Protein AF-A0A8H7KEZ7-F1 (afdb_monomer)

InterPro domains:
  IPR059553 Gramillins biosynthetic cluster protein GRA5 [PF28504] (38-261)

Mean predicted aligned error: 13.38 Å

Sequence (284 aa):
MRLLQLHPQIRAAARWKHSRIRTISTAIHQPDRVPWKALVSNLQYDPQIECKNGRANLKFRFQHDQGESLNYFVDSLISVINEQADELRRTFPNNYEIPSSDDVVIGDEVAMRILPLVHTWRSHCWNGISDKHEMGITNDTVELELCSHEEHDKDCKCSLPLKERKMEAFLRQYEENDCYCFMPVNGEAFFNLEITKTLLIQGEIGTILNIFSHPDVDYSEWWNQAECHCNACEFNIGLDQIYNMALRSYITLNALLHFPSCGTMHYLIQKMPMTTGNLSHTKR

Radius of gyration: 22.3 Å; Cα contacts (8 Å, |Δi|>4): 239; chains: 1; bounding box: 54×56×57 Å

Solvent-accessible surface area (backbone atoms only — not comparable to full-atom values): 17366 Å² total; per-residue (Å²): 142,77,84,79,80,75,55,71,70,58,51,57,64,63,64,67,64,74,68,60,60,61,53,47,60,58,70,68,50,49,76,90,71,32,53,52,65,46,50,44,72,40,45,38,83,41,75,68,41,92,88,58,88,66,48,61,48,79,42,78,66,83,54,97,58,41,67,62,37,44,48,54,29,51,54,35,43,50,51,55,50,51,55,48,50,51,57,56,53,68,78,46,77,95,72,62,76,64,69,53,54,84,37,67,63,50,44,70,71,58,44,64,69,45,42,66,57,46,39,50,51,57,67,57,74,54,70,82,52,95,49,60,74,79,56,55,68,66,95,60,90,69,77,91,64,82,46,80,62,83,65,90,58,88,76,68,59,49,73,65,40,44,68,71,26,18,38,48,37,57,46,48,62,92,65,94,64,57,70,87,36,33,61,85,73,30,39,67,32,49,50,39,48,52,48,53,53,47,35,57,77,73,64,42,53,70,50,49,53,38,58,66,51,28,86,70,45,52,63,75,74,43,29,78,27,44,69,30,85,55,100,83,50,64,71,76,70,19,60,50,53,57,55,54,53,49,50,53,50,51,53,51,56,54,40,58,70,70,50,80,79,60,93,41,66,74,51,50,76,73,59,63,75,76,82,71,84,76,84,76,84,76,88,128

Structure (mmCIF, N/CA/C/O backbone):
data_AF-A0A8H7KEZ7-F1
#
_entry.id   AF-A0A8H7KEZ7-F1
#
loop_
_atom_site.group_PDB
_atom_site.id
_atom_site.type_symbol
_atom_site.label_atom_id
_atom_site.label_alt_id
_atom_site.label_comp_id
_atom_site.label_asym_id
_atom_site.label_entity_id
_atom_site.label_seq_id
_atom_site.pdbx_PDB_ins_code
_atom_site.Cartn_x
_atom_site.Cartn_y
_atom_site.Cartn_z
_atom_site.occupancy
_atom_site.B_iso_or_equiv
_atom_site.auth_seq_id
_atom_site.auth_comp_id
_atom_site.auth_asym_id
_atom_site.auth_atom_id
_atom_site.pdbx_PDB_model_num
ATOM 1 N N . MET A 1 1 ? 7.616 40.971 18.615 1.00 29.44 1 MET A N 1
ATOM 2 C CA . MET A 1 1 ? 7.335 40.784 17.173 1.00 29.44 1 MET A CA 1
ATOM 3 C C . MET A 1 1 ? 8.556 40.210 16.459 1.00 29.44 1 MET A C 1
ATOM 5 O O . MET A 1 1 ? 9.347 40.951 15.894 1.00 29.44 1 MET A O 1
ATOM 9 N N . ARG A 1 2 ? 8.725 38.885 16.485 1.00 22.05 2 ARG A N 1
ATOM 10 C CA . ARG A 1 2 ? 9.574 38.153 15.536 1.00 22.05 2 ARG A CA 1
ATOM 11 C C . ARG A 1 2 ? 8.754 36.961 15.062 1.00 22.05 2 ARG A C 1
ATOM 13 O O . ARG A 1 2 ? 8.396 36.101 15.858 1.00 22.05 2 ARG A O 1
ATOM 20 N N . LEU A 1 3 ? 8.367 37.015 13.792 1.00 23.11 3 LEU A N 1
ATOM 21 C CA . LEU A 1 3 ? 7.662 35.963 13.074 1.00 23.11 3 LEU A CA 1
ATOM 22 C C . LEU A 1 3 ? 8.570 34.730 13.032 1.00 23.11 3 LEU A C 1
ATOM 24 O O . LEU A 1 3 ? 9.610 34.755 12.378 1.00 23.11 3 LEU A O 1
ATOM 28 N N . LEU A 1 4 ? 8.192 33.676 13.757 1.00 26.06 4 LEU A N 1
ATOM 29 C CA . LEU A 1 4 ? 8.810 32.360 13.628 1.00 26.06 4 LEU A CA 1
ATOM 30 C C . LEU A 1 4 ? 8.564 31.868 12.199 1.00 26.06 4 LEU A C 1
ATOM 32 O O . LEU A 1 4 ? 7.428 31.623 11.789 1.00 26.06 4 LEU A O 1
ATOM 36 N N . GLN A 1 5 ? 9.640 31.787 11.421 1.00 28.84 5 GLN A N 1
ATOM 37 C CA . GLN A 1 5 ? 9.637 31.204 10.090 1.00 28.84 5 GLN A CA 1
ATOM 38 C C . GLN A 1 5 ? 9.303 29.712 10.214 1.00 28.84 5 GLN A C 1
ATOM 40 O O . GLN A 1 5 ? 10.104 28.916 10.691 1.00 28.84 5 GLN A O 1
ATOM 45 N N . LEU A 1 6 ? 8.086 29.346 9.810 1.00 28.84 6 LEU A N 1
ATOM 46 C CA . LEU A 1 6 ? 7.635 27.958 9.732 1.00 28.84 6 LEU A CA 1
ATOM 47 C C . LEU A 1 6 ? 8.438 27.179 8.678 1.00 28.84 6 LEU A C 1
ATOM 49 O O . LEU A 1 6 ? 8.619 27.665 7.556 1.00 28.84 6 LEU A O 1
ATOM 53 N N . HIS A 1 7 ? 8.852 25.969 9.066 1.00 28.97 7 HIS A N 1
ATOM 54 C CA . HIS A 1 7 ? 9.595 24.971 8.290 1.00 28.97 7 HIS A CA 1
ATOM 55 C C . HIS A 1 7 ? 8.939 24.687 6.915 1.00 28.97 7 HIS A C 1
ATOM 57 O O . HIS A 1 7 ? 7.705 24.649 6.837 1.00 28.97 7 HIS A O 1
ATOM 63 N N . PRO A 1 8 ? 9.706 24.449 5.831 1.00 31.61 8 PRO A N 1
ATOM 64 C CA . PRO A 1 8 ? 9.170 24.237 4.477 1.00 31.61 8 PRO A CA 1
ATOM 65 C C . PRO A 1 8 ? 8.121 23.117 4.378 1.00 31.61 8 PRO A C 1
ATOM 67 O O . PRO A 1 8 ? 7.115 23.279 3.688 1.00 31.61 8 PRO A O 1
ATOM 70 N N . GLN A 1 9 ? 8.278 22.041 5.155 1.00 31.48 9 GLN A N 1
ATOM 71 C CA . GLN A 1 9 ? 7.309 20.935 5.218 1.00 31.48 9 GLN A CA 1
ATOM 72 C C . GLN A 1 9 ? 5.949 21.361 5.810 1.00 31.48 9 GLN A C 1
ATOM 74 O O . GLN A 1 9 ? 4.899 20.903 5.364 1.00 31.48 9 GLN A O 1
ATOM 79 N N . ILE A 1 10 ? 5.942 22.325 6.741 1.00 31.53 10 ILE A N 1
ATOM 80 C CA . ILE A 1 10 ? 4.710 22.897 7.310 1.00 31.53 10 ILE A CA 1
ATOM 81 C C . ILE A 1 10 ? 4.025 23.808 6.286 1.00 31.53 10 ILE A C 1
ATOM 83 O O . ILE A 1 10 ? 2.800 23.872 6.238 1.00 31.53 10 ILE A O 1
ATOM 87 N N . ARG A 1 11 ? 4.785 24.481 5.410 1.00 28.56 11 ARG A N 1
ATOM 88 C CA . ARG A 1 11 ? 4.208 25.255 4.298 1.00 28.56 11 ARG A CA 1
ATOM 89 C C . ARG A 1 11 ? 3.625 24.359 3.209 1.00 28.56 11 ARG A C 1
ATOM 91 O O . ARG A 1 11 ? 2.623 24.756 2.629 1.00 28.56 11 ARG A O 1
ATOM 98 N N . ALA A 1 12 ? 4.193 23.181 2.954 1.00 32.59 12 ALA A N 1
ATOM 99 C CA . ALA A 1 12 ? 3.635 22.214 2.006 1.00 32.59 12 ALA A CA 1
ATOM 100 C C . ALA A 1 12 ? 2.305 21.627 2.519 1.00 32.59 12 ALA A C 1
ATOM 102 O O . ALA A 1 12 ? 1.302 21.672 1.806 1.00 32.59 12 ALA A O 1
ATOM 103 N N . ALA A 1 13 ? 2.250 21.228 3.795 1.00 29.97 13 ALA A N 1
ATOM 104 C CA . ALA A 1 13 ? 1.022 20.760 4.446 1.00 29.97 13 ALA A CA 1
ATOM 105 C C . ALA A 1 13 ? -0.033 21.875 4.626 1.00 29.97 13 ALA A C 1
ATOM 107 O O . ALA A 1 13 ? -1.229 21.636 4.489 1.00 29.97 13 ALA A O 1
ATOM 108 N N . ALA A 1 14 ? 0.387 23.123 4.870 1.00 27.36 14 ALA A N 1
ATOM 109 C CA . ALA A 1 14 ? -0.516 24.270 5.022 1.00 27.36 14 ALA A CA 1
ATOM 110 C C . ALA A 1 14 ? -0.888 24.974 3.700 1.00 27.36 14 ALA A C 1
ATOM 112 O O . ALA A 1 14 ? -1.764 25.839 3.708 1.00 27.36 14 ALA A O 1
ATOM 113 N N . ARG A 1 15 ? -0.244 24.646 2.568 1.00 30.39 15 ARG A N 1
ATOM 114 C CA . ARG A 1 15 ? -0.653 25.073 1.210 1.00 30.39 15 ARG A CA 1
ATOM 115 C C . ARG A 1 15 ? -1.631 24.100 0.553 1.00 30.39 15 ARG A C 1
ATOM 117 O O . ARG A 1 15 ? -2.270 24.471 -0.425 1.00 30.39 15 ARG A O 1
ATOM 124 N N . TRP A 1 16 ? -1.844 22.932 1.156 1.00 30.06 16 TRP A N 1
ATOM 125 C CA . TRP A 1 16 ? -2.949 22.000 0.898 1.00 30.06 16 TRP A CA 1
ATOM 126 C C . TRP A 1 16 ? -4.304 22.564 1.388 1.00 30.06 16 TRP A C 1
ATOM 128 O O . TRP A 1 16 ? -5.074 21.935 2.114 1.00 30.06 16 TRP A O 1
ATOM 138 N N . LYS A 1 17 ? -4.576 23.834 1.069 1.00 35.28 17 LYS A N 1
ATOM 139 C CA . LYS A 1 17 ? -5.602 24.640 1.725 1.00 35.28 17 LYS A CA 1
ATOM 140 C C . LYS A 1 17 ? -6.973 24.541 1.048 1.00 35.28 17 LYS A C 1
ATOM 142 O O . LYS A 1 17 ? -7.173 24.917 -0.101 1.00 35.28 17 LYS A O 1
ATOM 147 N N . HIS A 1 18 ? -7.923 24.157 1.896 1.00 29.73 18 HIS A N 1
ATOM 148 C CA . HIS A 1 18 ? -9.341 24.524 1.959 1.00 29.73 18 HIS A CA 1
ATOM 149 C C . HIS A 1 18 ? -10.397 23.832 1.089 1.00 29.73 18 HIS A C 1
ATOM 151 O O . HIS A 1 18 ? -11.496 23.679 1.622 1.00 29.73 18 HIS A O 1
ATOM 157 N N . SER A 1 19 ? -10.149 23.350 -0.137 1.00 26.64 19 SER A N 1
ATOM 158 C CA . SER A 1 19 ? -11.237 22.659 -0.874 1.00 26.64 19 SER A CA 1
ATOM 159 C C . SER A 1 19 ? -11.302 21.150 -0.595 1.00 26.64 19 SER A C 1
ATOM 161 O O . SER A 1 19 ? -12.382 20.630 -0.327 1.00 26.64 19 SER A O 1
ATOM 163 N N . ARG A 1 20 ? -10.156 20.453 -0.528 1.00 34.25 20 ARG A N 1
ATOM 164 C CA . ARG A 1 20 ? -10.115 18.987 -0.352 1.00 34.25 20 ARG A CA 1
ATOM 165 C C . ARG A 1 20 ? -10.239 18.491 1.089 1.00 34.25 20 ARG A C 1
ATOM 167 O O . ARG A 1 20 ? -10.685 17.372 1.282 1.00 34.25 20 ARG A O 1
ATOM 174 N N . ILE A 1 21 ? -9.933 19.297 2.110 1.00 33.91 21 ILE A N 1
ATOM 175 C CA . ILE A 1 21 ? -10.105 18.877 3.520 1.00 33.91 21 ILE A CA 1
ATOM 176 C C . ILE A 1 21 ? -11.592 18.676 3.864 1.00 33.91 21 ILE A C 1
ATOM 178 O O . ILE A 1 21 ? -11.922 17.766 4.617 1.00 33.91 21 ILE A O 1
ATOM 182 N N . ARG A 1 22 ? -12.512 19.451 3.264 1.00 28.45 22 ARG A N 1
ATOM 183 C CA . ARG A 1 22 ? -13.961 19.210 3.409 1.00 28.45 22 ARG A CA 1
ATOM 184 C C . ARG A 1 22 ? -14.409 17.923 2.714 1.00 28.45 22 ARG A C 1
ATOM 186 O O . ARG A 1 22 ? -15.250 17.219 3.260 1.00 28.45 22 ARG A O 1
ATOM 193 N N . THR A 1 23 ? -13.822 17.595 1.564 1.00 29.41 23 THR A N 1
ATOM 194 C CA . THR A 1 23 ? -14.095 16.356 0.814 1.00 29.41 23 THR A CA 1
ATOM 195 C C . THR A 1 23 ? -13.511 15.123 1.513 1.00 29.41 23 THR A C 1
ATOM 197 O O . THR A 1 23 ? -14.170 14.100 1.612 1.00 29.41 23 THR A O 1
ATOM 200 N N . ILE A 1 24 ? -12.316 15.231 2.097 1.00 34.22 24 ILE A N 1
ATOM 201 C CA . ILE A 1 24 ? -11.673 14.164 2.879 1.00 34.22 24 ILE A CA 1
ATOM 202 C C . ILE A 1 24 ? -12.405 13.960 4.216 1.00 34.22 24 ILE A C 1
ATOM 204 O O . ILE A 1 24 ? -12.676 12.829 4.599 1.00 34.22 24 ILE A O 1
ATOM 208 N N . SER A 1 25 ? -12.827 15.036 4.890 1.00 34.31 25 SER A N 1
ATOM 209 C CA . SER A 1 25 ? -13.626 14.960 6.125 1.00 34.31 25 SER A CA 1
ATOM 210 C C . SER A 1 25 ? -15.014 14.338 5.935 1.00 34.31 25 SER A C 1
ATOM 212 O O . SER A 1 25 ? -15.615 13.952 6.930 1.00 34.31 25 SER A O 1
ATOM 214 N N . THR A 1 26 ? -15.536 14.266 4.709 1.00 36.81 26 THR A N 1
ATOM 215 C CA . THR A 1 26 ? -16.841 13.653 4.395 1.00 36.81 26 THR A CA 1
ATOM 216 C C . THR A 1 26 ? -16.712 12.285 3.722 1.00 36.81 26 THR A C 1
ATOM 218 O O . THR A 1 26 ? -17.607 11.464 3.874 1.00 36.81 26 THR A O 1
ATOM 221 N N . ALA A 1 27 ? -15.598 11.997 3.039 1.00 43.38 27 ALA A N 1
ATOM 222 C CA . ALA A 1 27 ? -15.322 10.671 2.477 1.00 43.38 27 ALA A CA 1
ATOM 223 C C . ALA A 1 27 ? -14.729 9.686 3.505 1.00 43.38 27 ALA A C 1
ATOM 225 O O . ALA A 1 27 ? -15.012 8.493 3.445 1.00 43.38 27 ALA A O 1
ATOM 226 N N . ILE A 1 28 ? -13.920 10.174 4.455 1.00 53.91 28 ILE A N 1
ATOM 227 C CA . ILE A 1 28 ? -13.202 9.335 5.431 1.00 53.91 28 ILE A CA 1
ATOM 228 C C . ILE A 1 28 ? -14.030 9.123 6.697 1.00 53.91 28 ILE A C 1
ATOM 230 O O . ILE A 1 28 ? -14.125 8.005 7.201 1.00 53.91 28 ILE A O 1
ATOM 234 N N . HIS A 1 29 ? -14.669 10.170 7.208 1.00 60.75 29 HIS A N 1
ATOM 235 C CA . HIS A 1 29 ? -15.569 10.021 8.336 1.00 60.75 29 HIS A CA 1
ATOM 236 C C . HIS A 1 29 ? -16.916 9.543 7.798 1.00 60.75 29 HIS A C 1
ATOM 238 O O . HIS A 1 29 ? -17.651 10.319 7.199 1.00 60.75 29 HIS A O 1
ATOM 244 N N . GLN A 1 30 ? -17.229 8.259 7.990 1.00 65.50 30 GLN A N 1
ATOM 245 C CA . GLN A 1 30 ? -18.554 7.700 7.707 1.00 65.50 30 GLN A CA 1
ATOM 246 C C . GLN A 1 30 ? -19.348 7.584 9.013 1.00 65.50 30 GLN A C 1
ATOM 248 O O . GLN A 1 30 ? -19.478 6.479 9.546 1.00 65.50 30 GLN A O 1
ATOM 253 N N . PRO A 1 31 ? -19.819 8.711 9.588 1.00 66.50 31 PRO A N 1
ATOM 254 C CA . PRO A 1 31 ? -20.484 8.728 10.891 1.00 66.50 31 PRO A CA 1
ATOM 255 C C . PRO A 1 31 ? -21.747 7.867 10.916 1.00 66.50 31 PRO A C 1
ATOM 257 O O . PRO A 1 31 ? -22.113 7.362 11.973 1.00 66.50 31 PRO A O 1
ATOM 260 N N . ASP A 1 32 ? -22.383 7.708 9.754 1.00 75.38 32 ASP A N 1
ATOM 261 C CA . ASP A 1 32 ? -23.669 7.031 9.618 1.00 75.38 32 ASP A CA 1
ATOM 262 C C . ASP A 1 32 ? -23.531 5.531 9.319 1.00 75.38 32 ASP A C 1
ATOM 264 O O . ASP A 1 32 ? -24.486 4.787 9.518 1.00 75.38 32 ASP A O 1
ATOM 268 N N . ARG A 1 33 ? -22.357 5.070 8.859 1.00 81.88 33 ARG A N 1
ATOM 269 C CA . ARG A 1 33 ? -22.120 3.657 8.493 1.00 81.88 33 ARG A CA 1
ATOM 270 C C . ARG A 1 33 ? -21.265 2.904 9.504 1.00 81.88 33 ARG A C 1
ATOM 272 O O . ARG A 1 33 ? -21.445 1.706 9.677 1.00 81.88 33 ARG A O 1
ATOM 279 N N . VAL A 1 34 ? -20.352 3.594 10.185 1.00 89.06 34 VAL A N 1
ATOM 280 C CA . VAL A 1 34 ? -19.505 2.996 11.222 1.00 89.06 34 VAL A CA 1
ATOM 281 C C . VAL A 1 34 ? -19.963 3.514 12.590 1.00 89.06 34 VAL A C 1
ATOM 283 O O . VAL A 1 34 ? -20.031 4.731 12.784 1.00 89.06 34 VAL A O 1
ATOM 286 N N . PRO A 1 35 ? -20.254 2.638 13.573 1.00 91.56 35 PRO A N 1
ATOM 287 C CA . PRO A 1 35 ? -20.797 3.034 14.868 1.00 91.56 35 PRO A CA 1
ATOM 288 C C . PRO A 1 35 ? -19.694 3.575 15.790 1.00 91.56 35 PRO A C 1
ATOM 290 O O . PRO A 1 35 ? -19.416 3.035 16.857 1.00 91.56 35 PRO A O 1
ATOM 293 N N . TRP A 1 36 ? -19.062 4.686 15.411 1.00 90.31 36 TRP A N 1
ATOM 294 C CA . TRP A 1 36 ? -17.958 5.303 16.155 1.00 90.31 36 TRP A CA 1
ATOM 295 C C . TRP A 1 36 ? -18.291 5.608 17.616 1.00 90.31 36 TRP A C 1
ATOM 297 O O . TRP A 1 36 ? -17.425 5.528 18.482 1.00 90.31 36 TRP A O 1
ATOM 307 N N . LYS A 1 37 ? -19.559 5.918 17.913 1.00 89.12 37 LYS A N 1
ATOM 308 C CA . LYS A 1 37 ? -20.030 6.117 19.290 1.00 89.12 37 LYS A CA 1
ATOM 309 C C . LYS A 1 37 ? -19.874 4.859 20.149 1.00 89.12 37 LYS A C 1
ATOM 311 O O . LYS A 1 37 ? -19.569 5.011 21.325 1.00 89.12 37 LYS A O 1
ATOM 316 N N . ALA A 1 38 ? -20.038 3.665 19.570 1.00 89.62 38 ALA A N 1
ATOM 317 C CA . ALA A 1 38 ? -19.800 2.398 20.259 1.00 89.62 38 ALA A CA 1
ATOM 318 C C . ALA A 1 38 ? -18.311 2.230 20.591 1.00 89.62 38 ALA A C 1
ATOM 320 O O . ALA A 1 38 ? -17.965 1.881 21.712 1.00 89.62 38 ALA A O 1
ATOM 321 N N . LEU A 1 39 ? -17.395 2.585 19.683 1.00 90.62 39 LEU A N 1
ATOM 322 C CA . LEU A 1 39 ? -15.968 2.606 20.020 1.00 90.62 39 LEU A CA 1
ATOM 323 C C . LEU A 1 39 ? -15.669 3.616 21.143 1.00 90.62 39 LEU A C 1
ATOM 325 O O . LEU A 1 39 ? -15.034 3.278 22.139 1.00 90.62 39 LEU A O 1
ATOM 329 N N . VAL A 1 40 ? -16.136 4.859 21.003 1.00 89.50 40 VAL A N 1
ATOM 330 C CA . VAL A 1 40 ? -15.817 5.941 21.946 1.00 89.50 40 VAL A CA 1
ATOM 331 C C . VAL A 1 40 ? -16.429 5.726 23.331 1.00 89.50 40 VAL A C 1
ATOM 333 O O . VAL A 1 40 ? -15.797 6.093 24.322 1.00 89.50 40 VAL A O 1
ATOM 336 N N . SER A 1 41 ? -17.603 5.096 23.453 1.00 89.94 41 SER A N 1
ATOM 337 C CA . SER A 1 41 ? -18.195 4.784 24.765 1.00 89.94 41 SER A CA 1
ATOM 338 C C . SER A 1 41 ? -17.322 3.845 25.599 1.00 89.94 41 SER A C 1
ATOM 340 O O . SER A 1 41 ? -17.321 3.953 26.825 1.00 89.94 41 SER A O 1
ATOM 342 N N . ASN A 1 42 ? -16.521 3.000 24.942 1.00 89.25 42 ASN A N 1
ATOM 343 C CA . ASN A 1 42 ? -15.571 2.086 25.576 1.00 89.25 42 ASN A CA 1
ATOM 344 C C . ASN A 1 42 ? -14.228 2.738 25.932 1.00 89.25 42 ASN A C 1
ATOM 346 O O . ASN A 1 42 ? -13.397 2.116 26.597 1.00 89.25 42 ASN A O 1
ATOM 350 N N . LEU A 1 43 ? -14.005 3.989 25.519 1.00 88.81 43 LEU A N 1
ATOM 351 C CA . LEU A 1 43 ? -12.755 4.712 25.714 1.00 88.81 43 LEU A CA 1
ATOM 352 C C . LEU A 1 43 ? -12.921 5.865 26.706 1.00 88.81 43 LEU A C 1
ATOM 354 O O . LEU A 1 43 ? -13.920 6.587 26.741 1.00 88.81 43 LEU A O 1
ATOM 358 N N . GLN A 1 44 ? -11.916 6.069 27.541 1.00 85.75 44 GLN A N 1
ATOM 359 C CA . GLN A 1 44 ? -11.805 7.197 28.451 1.00 85.75 44 GLN A CA 1
ATOM 360 C C . GLN A 1 44 ? -10.566 8.009 28.100 1.00 85.75 44 GLN A C 1
ATOM 362 O O . GLN A 1 44 ? -9.473 7.462 27.955 1.00 85.75 44 GLN A O 1
ATOM 367 N N . TYR A 1 45 ? -10.752 9.322 27.987 1.00 80.56 45 TYR A N 1
ATOM 368 C CA . TYR A 1 45 ? -9.646 10.257 27.872 1.00 80.56 45 TYR A CA 1
ATOM 369 C C . TYR A 1 45 ? -8.973 10.427 29.231 1.00 80.56 45 TYR A C 1
ATOM 371 O O . TYR A 1 45 ? -9.618 10.798 30.212 1.00 80.56 45 TYR A O 1
ATOM 379 N N . ASP A 1 46 ? -7.677 10.151 29.265 1.00 75.75 46 ASP A N 1
ATOM 380 C CA . ASP A 1 46 ? -6.805 10.351 30.409 1.00 75.75 46 ASP A CA 1
ATOM 381 C C . ASP A 1 46 ? -5.896 11.561 30.122 1.00 75.75 46 ASP A C 1
ATOM 383 O O . ASP A 1 46 ? -4.953 11.448 29.328 1.00 75.75 46 ASP A O 1
ATOM 387 N N . PRO A 1 47 ? -6.200 12.743 30.693 1.00 65.12 47 PRO A N 1
ATOM 388 C CA . PRO A 1 47 ? -5.493 13.979 30.380 1.00 65.12 47 PRO A CA 1
ATOM 389 C C . PRO A 1 47 ? -4.046 14.014 30.884 1.00 65.12 47 PRO A C 1
ATOM 391 O O . PRO A 1 47 ? -3.265 14.794 30.337 1.00 65.12 47 PRO A O 1
ATOM 394 N N . GLN A 1 48 ? -3.676 13.236 31.911 1.00 62.06 48 GLN A N 1
ATOM 395 C CA . GLN A 1 48 ? -2.371 13.343 32.569 1.00 62.06 48 GLN A CA 1
ATOM 396 C C . GLN A 1 48 ? -1.974 12.050 33.291 1.00 62.06 48 GLN A C 1
ATOM 398 O O . GLN A 1 48 ? -2.518 11.713 34.336 1.00 62.06 48 GLN A O 1
ATOM 403 N N . ILE A 1 49 ? -0.925 11.390 32.797 1.00 54.31 49 ILE A N 1
ATOM 404 C CA . ILE A 1 49 ? -0.180 10.397 33.575 1.00 54.31 49 ILE A CA 1
ATOM 405 C C . ILE A 1 49 ? 1.158 11.039 33.957 1.00 54.31 49 ILE A C 1
ATOM 407 O O . ILE A 1 49 ? 2.053 11.153 33.114 1.00 54.31 49 ILE A O 1
ATOM 411 N N . GLU A 1 50 ? 1.302 11.454 35.222 1.00 50.47 50 GLU A N 1
ATOM 412 C CA . GLU A 1 50 ? 2.532 12.051 35.786 1.00 50.47 50 GLU A CA 1
ATOM 413 C C . GLU A 1 50 ? 3.784 11.177 35.562 1.00 50.47 50 GLU A C 1
ATOM 415 O O . GLU A 1 50 ? 4.900 11.681 35.516 1.00 50.47 50 GLU A O 1
ATOM 420 N N . CYS A 1 51 ? 3.610 9.876 35.319 1.00 51.50 51 CYS A N 1
ATOM 421 C CA . CYS A 1 51 ? 4.684 8.907 35.102 1.00 51.50 51 CYS A CA 1
ATOM 422 C C . CYS A 1 51 ? 4.987 8.551 33.625 1.00 51.50 51 CYS A C 1
ATOM 424 O O . CYS A 1 51 ? 5.841 7.701 33.381 1.00 51.50 51 CYS A O 1
ATOM 426 N N . LYS A 1 52 ? 4.348 9.186 32.620 1.00 47.78 52 LYS A N 1
ATOM 427 C CA . LYS A 1 52 ? 4.623 8.952 31.176 1.00 47.78 52 LYS A CA 1
ATOM 428 C C . LYS A 1 52 ? 4.757 10.247 30.358 1.00 47.78 52 LYS A C 1
ATOM 430 O O . LYS A 1 52 ? 4.047 10.458 29.374 1.00 47.78 52 LYS A O 1
ATOM 435 N N . ASN A 1 53 ? 5.691 11.118 30.743 1.00 56.16 53 ASN A N 1
ATOM 436 C CA . ASN A 1 53 ? 6.081 12.321 29.984 1.00 56.16 53 ASN A CA 1
ATOM 437 C C . ASN A 1 53 ? 4.944 13.333 29.709 1.00 56.16 53 ASN A C 1
ATOM 439 O O . ASN A 1 53 ? 5.010 14.069 28.724 1.00 56.16 53 ASN A O 1
ATOM 443 N N . GLY A 1 54 ? 3.890 13.369 30.536 1.00 57.53 54 GLY A N 1
ATOM 444 C CA . GLY A 1 54 ? 2.804 14.353 30.409 1.00 57.53 54 GLY A CA 1
ATOM 445 C C . GLY A 1 54 ? 1.972 14.235 29.125 1.00 57.53 54 GLY A C 1
ATOM 446 O O . GLY A 1 54 ? 1.409 15.230 28.668 1.00 57.53 54 GLY A O 1
ATOM 447 N N . ARG A 1 55 ? 1.916 13.046 28.508 1.00 60.09 55 ARG A N 1
ATOM 448 C CA . ARG A 1 55 ? 1.114 12.804 27.299 1.00 60.09 55 ARG A CA 1
ATOM 449 C C . ARG A 1 55 ? -0.295 12.346 27.671 1.00 60.09 55 ARG A C 1
ATOM 451 O O . ARG A 1 55 ? -0.453 11.434 28.479 1.00 60.09 55 ARG A O 1
ATOM 458 N N . ALA A 1 56 ? -1.296 12.958 27.045 1.00 66.06 56 ALA A N 1
ATOM 459 C CA . ALA A 1 56 ? -2.675 12.497 27.128 1.00 66.06 56 ALA A CA 1
ATOM 460 C C . ALA A 1 56 ? -2.841 11.146 26.413 1.00 66.06 56 ALA A C 1
ATOM 462 O O . ALA A 1 56 ? -2.149 10.883 25.426 1.00 66.06 56 ALA A O 1
ATOM 463 N N . ASN A 1 57 ? -3.748 10.297 26.898 1.00 71.69 57 ASN A N 1
ATOM 464 C CA . ASN A 1 57 ? -3.974 8.964 26.338 1.00 71.69 57 ASN A CA 1
ATOM 465 C C . ASN A 1 57 ? -5.466 8.594 26.301 1.00 71.69 57 ASN A C 1
ATOM 467 O O . ASN A 1 57 ? -6.276 9.170 27.024 1.00 71.69 57 ASN A O 1
ATOM 471 N N . LEU A 1 58 ? -5.822 7.611 25.474 1.00 79.31 58 LEU A N 1
ATOM 472 C CA . LEU A 1 58 ? -7.124 6.949 25.492 1.00 79.31 58 LEU A CA 1
ATOM 473 C C . LEU A 1 58 ? -6.957 5.564 26.121 1.00 79.31 58 LEU A C 1
ATOM 475 O O . LEU A 1 58 ? -6.107 4.783 25.699 1.00 79.31 58 LEU A O 1
ATOM 479 N N . LYS A 1 59 ? -7.753 5.260 27.146 1.00 83.38 59 LYS A N 1
ATOM 480 C CA . LYS A 1 59 ? -7.749 3.961 27.833 1.00 83.38 59 LYS A CA 1
ATOM 481 C C . LYS A 1 59 ? -9.103 3.285 27.698 1.00 83.38 59 LYS A C 1
ATOM 483 O O . LYS A 1 59 ? -10.128 3.960 27.712 1.00 83.38 59 LYS A O 1
ATOM 488 N N . PHE A 1 60 ? -9.111 1.959 27.619 1.00 85.56 60 PHE A N 1
ATOM 489 C CA . PHE A 1 60 ? -10.350 1.191 27.704 1.00 85.56 60 PHE A CA 1
ATOM 490 C C . PHE A 1 60 ? -10.959 1.276 29.108 1.00 85.56 60 PHE A C 1
ATOM 492 O O . PHE A 1 60 ? -10.232 1.294 30.102 1.00 85.56 60 PHE A O 1
ATOM 499 N N . ARG A 1 61 ? -12.293 1.331 29.177 1.00 84.06 61 ARG A N 1
ATOM 500 C CA . ARG A 1 61 ? -13.056 1.451 30.432 1.00 84.06 61 ARG A CA 1
ATOM 501 C C . ARG A 1 61 ? -13.313 0.114 31.139 1.00 84.06 61 ARG A C 1
ATOM 503 O O . ARG A 1 61 ? -13.654 0.135 32.314 1.00 84.06 61 ARG A O 1
ATOM 510 N N . PHE A 1 62 ? -13.144 -1.011 30.442 1.00 81.38 62 PHE A N 1
ATOM 511 C CA . PHE A 1 62 ? -13.409 -2.380 30.909 1.00 81.38 62 PHE A CA 1
ATOM 512 C C . PHE A 1 62 ? -14.828 -2.562 31.482 1.00 81.38 62 PHE A C 1
ATOM 514 O O . PHE A 1 62 ? -15.007 -3.009 32.612 1.00 81.38 62 PHE A O 1
ATOM 521 N N . GLN A 1 63 ? -15.843 -2.181 30.701 1.00 83.44 63 GLN A N 1
ATOM 522 C CA . GLN A 1 63 ? -17.263 -2.308 31.071 1.00 83.44 63 GLN A CA 1
ATOM 523 C C . GLN A 1 63 ? -17.804 -3.726 30.817 1.00 83.44 63 GLN A C 1
ATOM 525 O O . GLN A 1 63 ? -17.221 -4.488 30.048 1.00 83.44 63 GLN A O 1
ATOM 530 N N . HIS A 1 64 ? -18.925 -4.079 31.460 1.00 77.94 64 HIS A N 1
ATOM 531 C CA . HIS A 1 64 ? -19.511 -5.429 31.413 1.00 77.94 64 HIS A CA 1
ATOM 532 C C . HIS A 1 64 ? -19.910 -5.875 29.990 1.00 77.94 64 HIS A C 1
ATOM 534 O O . HIS A 1 64 ? -19.798 -7.049 29.662 1.00 77.94 64 HIS A O 1
ATOM 540 N N . ASP A 1 65 ? -20.334 -4.945 29.136 1.00 83.25 65 ASP A N 1
ATOM 541 C CA . ASP A 1 65 ? -20.768 -5.141 27.744 1.00 83.25 65 ASP A CA 1
ATOM 542 C C . ASP A 1 65 ? -19.722 -4.679 26.709 1.00 83.25 65 ASP A C 1
ATOM 544 O O . ASP A 1 65 ? -19.980 -4.657 25.503 1.00 83.25 65 ASP A O 1
ATOM 548 N N . GLN A 1 66 ? -18.507 -4.336 27.156 1.00 87.25 66 GLN A N 1
ATOM 549 C CA . GLN A 1 66 ? -17.474 -3.775 26.283 1.00 87.25 66 GLN A CA 1
ATOM 550 C C . GLN A 1 66 ? -17.112 -4.716 25.128 1.00 87.25 66 GLN A C 1
ATOM 552 O O . GLN A 1 66 ? -16.890 -4.252 24.012 1.00 87.25 66 GLN A O 1
ATOM 557 N N . GLY A 1 67 ? -17.052 -6.027 25.377 1.00 88.38 67 GLY A N 1
ATOM 558 C CA . GLY A 1 67 ? -16.740 -7.008 24.335 1.00 88.38 67 GLY A CA 1
ATOM 559 C C . GLY A 1 67 ? -17.756 -6.986 23.192 1.00 88.38 67 GLY A C 1
ATOM 560 O O . GLY A 1 67 ? -17.372 -6.887 22.031 1.00 88.38 67 GLY A O 1
ATOM 561 N N . GLU A 1 68 ? -19.050 -6.998 23.518 1.00 91.06 68 GLU A N 1
ATOM 562 C CA . GLU A 1 68 ? -20.135 -6.960 22.528 1.00 91.06 68 GLU A CA 1
ATOM 563 C C . GLU A 1 68 ? -20.134 -5.642 21.747 1.00 91.06 68 GLU A C 1
ATOM 565 O O . GLU A 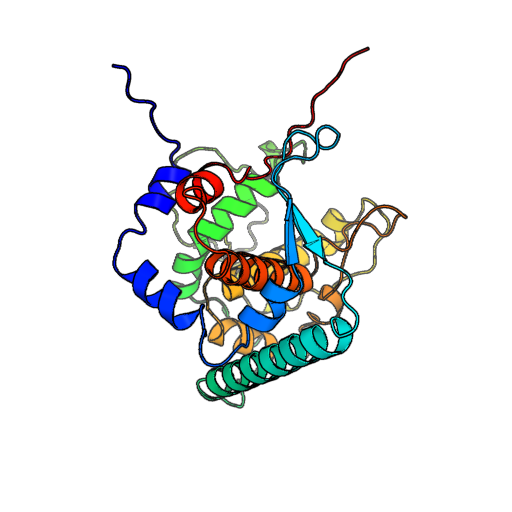1 68 ? -20.229 -5.638 20.520 1.00 91.06 68 GLU A O 1
ATOM 570 N N . SER A 1 69 ? -19.952 -4.521 22.448 1.00 91.38 69 SER A N 1
ATOM 571 C CA . SER A 1 69 ? -19.905 -3.189 21.843 1.00 91.38 69 SER A CA 1
ATOM 572 C C . SER A 1 69 ? -18.714 -3.012 20.889 1.00 91.38 69 SER A C 1
ATOM 574 O O . SER A 1 69 ? -18.863 -2.441 19.805 1.00 91.38 69 SER A O 1
ATOM 576 N N . LEU A 1 70 ? -17.535 -3.528 21.260 1.00 92.44 70 LEU A N 1
ATOM 577 C CA . LEU A 1 70 ? -16.344 -3.494 20.410 1.00 92.44 70 LEU A CA 1
ATOM 578 C C . LEU A 1 70 ? -16.471 -4.433 19.210 1.00 92.44 70 LEU A C 1
ATOM 580 O O . LEU A 1 70 ? -16.113 -4.021 18.110 1.00 92.44 70 LEU A O 1
ATOM 584 N N . ASN A 1 71 ? -17.014 -5.639 19.391 1.00 93.56 71 ASN A N 1
ATOM 585 C CA . ASN A 1 71 ? -17.261 -6.560 18.279 1.00 93.56 71 ASN A CA 1
ATOM 586 C C . ASN A 1 71 ? -18.235 -5.948 17.271 1.00 93.56 71 ASN A C 1
ATOM 588 O O . ASN A 1 71 ? -17.921 -5.890 16.089 1.00 93.56 71 ASN A O 1
ATOM 592 N N . TYR A 1 72 ? -19.341 -5.359 17.738 1.00 93.56 72 TYR A N 1
ATOM 593 C CA . TYR A 1 72 ? -20.281 -4.645 16.871 1.00 93.56 72 TYR A CA 1
ATOM 594 C C . TYR A 1 72 ? -19.605 -3.527 16.058 1.00 93.56 72 TYR A C 1
ATOM 596 O O . TYR A 1 72 ? -19.879 -3.361 14.866 1.00 93.56 72 TYR A O 1
ATOM 604 N N . PHE A 1 73 ? -18.697 -2.767 16.682 1.00 93.81 73 PHE A N 1
ATOM 605 C CA . PHE A 1 73 ? -17.905 -1.759 15.978 1.00 93.81 73 PHE A CA 1
ATOM 606 C C . PHE A 1 73 ? -16.971 -2.370 14.929 1.00 93.81 73 PHE A C 1
ATOM 608 O O . PHE A 1 73 ? -16.945 -1.881 13.799 1.00 93.81 73 PHE A O 1
ATOM 615 N N . VAL A 1 74 ? -16.221 -3.413 15.290 1.00 93.38 74 VAL A N 1
ATOM 616 C CA . VAL A 1 74 ? -15.271 -4.085 14.393 1.00 93.38 74 VAL A CA 1
ATOM 617 C C . VAL A 1 74 ? -15.997 -4.697 13.198 1.00 93.38 74 VAL A C 1
ATOM 619 O O . VAL A 1 74 ? -15.605 -4.424 12.068 1.00 93.38 74 VAL A O 1
ATOM 622 N N . ASP A 1 75 ? -17.084 -5.431 13.425 1.00 94.44 75 ASP A N 1
ATOM 623 C CA . ASP A 1 75 ? -17.872 -6.070 12.366 1.00 94.44 75 ASP A CA 1
ATOM 624 C C . ASP A 1 75 ? -18.437 -5.031 11.390 1.00 94.44 75 ASP A C 1
ATOM 626 O O . ASP A 1 75 ? -18.326 -5.178 10.172 1.00 94.44 75 ASP A O 1
ATOM 630 N N . SER A 1 76 ? -18.971 -3.925 11.920 1.00 93.06 76 SER A N 1
ATOM 631 C CA . SER A 1 76 ? -19.480 -2.821 11.098 1.00 93.06 76 SER A CA 1
ATOM 632 C C . SER A 1 76 ? -18.369 -2.157 10.282 1.00 93.06 76 SER A C 1
ATOM 634 O O . SER A 1 76 ? -18.552 -1.864 9.101 1.00 93.06 76 SER A O 1
ATOM 636 N N . LEU A 1 77 ? -17.201 -1.922 10.891 1.00 90.81 77 LEU A N 1
ATOM 637 C CA . LEU A 1 77 ? -16.050 -1.340 10.205 1.00 90.81 77 LEU A CA 1
ATOM 638 C C . LEU A 1 77 ? -15.543 -2.262 9.086 1.00 90.81 77 LEU A C 1
ATOM 640 O O . LEU A 1 77 ? -15.288 -1.780 7.985 1.00 90.81 77 LEU A O 1
ATOM 644 N N . ILE A 1 78 ? -15.435 -3.569 9.346 1.00 90.56 78 ILE A N 1
ATOM 645 C CA . ILE A 1 78 ? -15.032 -4.570 8.350 1.00 90.56 78 ILE A CA 1
ATOM 646 C C . ILE A 1 78 ? -16.025 -4.596 7.186 1.00 90.56 78 ILE A C 1
ATOM 648 O O . ILE A 1 78 ? -15.594 -4.537 6.036 1.00 90.56 78 ILE A O 1
ATOM 652 N N . SER A 1 79 ? -17.336 -4.618 7.459 1.00 90.50 79 SER A N 1
ATOM 653 C CA . SER A 1 79 ? -18.368 -4.584 6.408 1.00 90.50 79 SER A CA 1
ATOM 654 C C . SER A 1 79 ? -18.200 -3.365 5.507 1.00 90.50 79 SER A C 1
ATOM 656 O O . SER A 1 79 ? -18.127 -3.487 4.288 1.00 90.50 79 SER A O 1
ATOM 658 N N . VAL A 1 80 ? -18.045 -2.184 6.110 1.00 90.56 80 VAL A N 1
ATOM 659 C CA . VAL A 1 80 ? -17.893 -0.919 5.385 1.00 90.56 80 VAL A CA 1
ATOM 660 C C . VAL A 1 80 ? -16.612 -0.878 4.546 1.00 90.56 80 VAL A C 1
ATOM 662 O O . VAL A 1 80 ? -16.644 -0.370 3.423 1.00 90.56 80 VAL A O 1
ATOM 665 N N . ILE A 1 81 ? -15.495 -1.391 5.071 1.00 87.50 81 ILE A N 1
ATOM 666 C CA . ILE A 1 81 ? -14.227 -1.477 4.333 1.00 87.50 81 ILE A CA 1
ATOM 667 C C . ILE A 1 81 ? -14.366 -2.439 3.151 1.00 87.50 81 ILE A C 1
ATOM 669 O O . ILE A 1 81 ? -13.972 -2.077 2.047 1.00 87.50 81 ILE A O 1
ATOM 673 N N . ASN A 1 82 ? -14.955 -3.620 3.356 1.00 88.31 82 ASN A N 1
ATOM 674 C CA . ASN A 1 82 ? -15.151 -4.609 2.295 1.00 88.31 82 ASN A CA 1
ATOM 675 C C . ASN A 1 82 ? -16.064 -4.075 1.186 1.00 88.31 82 ASN A C 1
ATOM 677 O O . ASN A 1 82 ? -15.713 -4.155 0.014 1.00 88.31 82 ASN A O 1
ATOM 681 N N . GLU A 1 83 ? -17.191 -3.455 1.546 1.00 88.50 83 GLU A N 1
ATOM 682 C CA . GLU A 1 83 ? -18.112 -2.843 0.581 1.00 88.50 83 GLU A CA 1
ATOM 683 C C . GLU A 1 83 ? -17.406 -1.787 -0.283 1.00 88.50 83 GLU A C 1
ATOM 685 O O . GLU A 1 83 ? -17.560 -1.779 -1.503 1.00 88.50 83 GLU A O 1
ATOM 690 N N . GLN A 1 84 ? -16.578 -0.933 0.327 1.00 85.75 84 GLN A N 1
ATOM 691 C CA . GLN A 1 84 ? -15.808 0.077 -0.404 1.00 85.75 84 GLN A CA 1
ATOM 692 C C . GLN A 1 84 ? -14.684 -0.514 -1.245 1.00 85.75 84 GLN A C 1
ATOM 694 O O . GLN A 1 84 ? -14.445 -0.042 -2.354 1.00 85.75 84 GLN A O 1
ATOM 699 N N . ALA A 1 85 ? -13.976 -1.516 -0.724 1.00 85.12 85 ALA A N 1
ATOM 700 C CA . ALA A 1 85 ? -12.929 -2.204 -1.463 1.00 85.12 85 ALA A CA 1
ATOM 701 C C . ALA A 1 85 ? -13.513 -2.867 -2.715 1.00 85.12 85 ALA A C 1
ATOM 703 O O . ALA A 1 85 ? -12.949 -2.724 -3.797 1.00 85.12 85 ALA A O 1
ATOM 704 N N . ASP A 1 86 ? -14.682 -3.496 -2.594 1.00 87.00 86 ASP A N 1
ATOM 705 C CA . ASP A 1 86 ? -15.409 -4.086 -3.713 1.00 87.00 86 ASP A CA 1
ATOM 706 C C . ASP A 1 86 ? -15.890 -3.028 -4.713 1.00 87.00 86 ASP A C 1
ATOM 708 O O . ASP A 1 86 ? -15.738 -3.194 -5.924 1.00 87.00 86 ASP A O 1
ATOM 712 N N . GLU A 1 87 ? -16.485 -1.929 -4.238 1.00 87.56 87 GLU A N 1
ATOM 713 C CA . GLU A 1 87 ? -16.902 -0.807 -5.089 1.00 87.56 87 GLU A CA 1
ATOM 714 C C . GLU A 1 87 ? -15.724 -0.223 -5.866 1.00 87.56 87 GLU A C 1
ATOM 716 O O . GLU A 1 87 ? -15.821 -0.056 -7.083 1.00 87.56 87 GLU A O 1
ATOM 721 N N . LEU A 1 88 ? -14.600 0.014 -5.189 1.00 84.81 88 LEU A N 1
ATOM 722 C CA . LEU A 1 88 ? -13.373 0.486 -5.812 1.00 84.81 88 LEU A CA 1
ATOM 723 C C . LEU A 1 88 ? -12.825 -0.553 -6.795 1.00 84.81 88 LEU A C 1
ATOM 725 O O . LEU A 1 88 ? -12.480 -0.208 -7.918 1.00 84.81 88 LEU A O 1
ATOM 729 N N . ARG A 1 89 ? -12.792 -1.841 -6.438 1.00 86.81 89 ARG A N 1
ATOM 730 C CA . ARG A 1 89 ? -12.294 -2.901 -7.326 1.00 86.81 89 ARG A CA 1
ATOM 731 C C . ARG A 1 89 ? -13.088 -2.975 -8.629 1.00 86.81 89 ARG A C 1
ATOM 733 O O . ARG A 1 89 ? -12.482 -3.213 -9.674 1.00 86.81 89 ARG A O 1
ATOM 740 N N . ARG A 1 90 ? -14.405 -2.732 -8.587 1.00 91.38 90 ARG A N 1
ATOM 741 C CA . ARG A 1 90 ? -15.287 -2.704 -9.770 1.00 91.38 90 ARG A CA 1
ATOM 742 C C . ARG A 1 90 ? -14.981 -1.555 -10.734 1.00 91.38 90 ARG A C 1
ATOM 744 O O . ARG A 1 90 ? -15.376 -1.647 -11.893 1.00 91.38 90 ARG A O 1
ATOM 751 N N . THR A 1 91 ? -14.289 -0.494 -10.305 1.00 92.12 91 THR A N 1
ATOM 752 C CA . THR A 1 91 ? -13.889 0.598 -11.213 1.00 92.12 91 THR A CA 1
ATOM 753 C C . THR A 1 91 ? -12.685 0.242 -12.084 1.00 92.12 91 THR A C 1
ATOM 755 O O . THR A 1 91 ? -12.341 1.007 -12.981 1.00 92.12 91 THR A O 1
ATOM 758 N N . PHE A 1 92 ? -12.038 -0.898 -11.830 1.00 92.50 92 PHE A N 1
ATOM 759 C CA . PHE A 1 92 ? -10.861 -1.365 -12.558 1.00 92.50 92 PHE A CA 1
ATOM 760 C C . PHE A 1 92 ? -11.174 -2.621 -13.384 1.00 92.50 92 PHE A C 1
ATOM 762 O O . PHE A 1 92 ? -12.051 -3.399 -13.001 1.00 92.50 92 PHE A O 1
ATOM 769 N N . PRO A 1 93 ? -10.445 -2.872 -14.489 1.00 94.19 93 PRO A N 1
ATOM 770 C CA . PRO A 1 93 ? -10.584 -4.096 -15.274 1.00 94.19 93 PRO A CA 1
ATOM 771 C C . PRO A 1 93 ? -10.522 -5.369 -14.421 1.00 94.19 93 PRO A C 1
ATOM 773 O O . PRO A 1 93 ? -9.762 -5.461 -13.455 1.00 94.19 93 PRO A O 1
ATOM 776 N N . ASN A 1 94 ? -11.323 -6.378 -14.772 1.00 90.44 94 ASN A N 1
ATOM 777 C CA . ASN A 1 94 ? -11.289 -7.670 -14.076 1.00 90.44 94 ASN A CA 1
ATOM 778 C C . ASN A 1 94 ? -9.979 -8.420 -14.335 1.00 90.44 94 ASN A C 1
ATOM 780 O O . ASN A 1 94 ? -9.477 -9.079 -13.433 1.00 90.44 94 ASN A O 1
ATOM 784 N N . ASN A 1 95 ? -9.421 -8.260 -15.536 1.00 92.00 95 ASN A N 1
ATOM 785 C CA . ASN A 1 95 ? -8.167 -8.865 -15.960 1.00 92.00 95 ASN A CA 1
ATOM 786 C C . ASN A 1 95 ? -7.262 -7.786 -16.555 1.00 92.00 95 ASN A C 1
ATOM 788 O O . ASN A 1 95 ? -7.755 -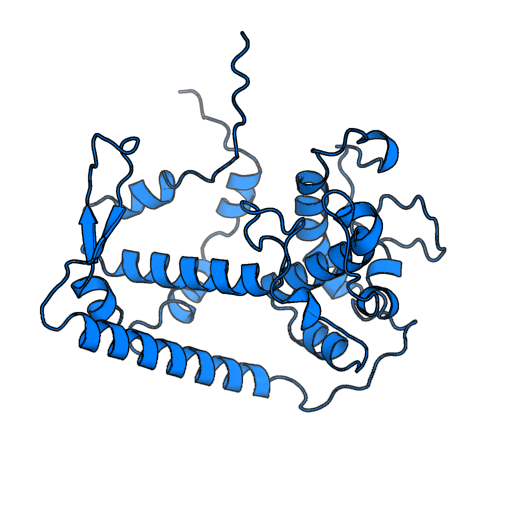6.833 -17.163 1.00 92.00 95 ASN A O 1
ATOM 792 N N . TYR A 1 96 ? -5.961 -7.981 -16.399 1.00 93.44 96 TYR A N 1
ATOM 793 C CA . TYR A 1 96 ? -4.905 -7.164 -16.984 1.00 93.44 96 TYR A CA 1
ATOM 794 C C . TYR A 1 96 ? -4.090 -8.043 -17.937 1.00 93.44 96 TYR A C 1
ATOM 796 O O . TYR A 1 96 ? -4.020 -9.259 -17.743 1.00 93.44 96 TYR A O 1
ATOM 804 N N . GLU A 1 97 ? -3.521 -7.446 -18.982 1.00 94.25 97 GLU A N 1
ATOM 805 C CA . GLU A 1 97 ? -2.487 -8.127 -19.763 1.00 94.25 97 GLU A CA 1
ATOM 806 C C . GLU A 1 97 ? -1.227 -8.242 -18.913 1.00 94.25 97 GLU A C 1
ATOM 808 O O . GLU A 1 97 ? -0.838 -7.279 -18.258 1.00 94.25 97 GLU A O 1
ATOM 813 N N . ILE A 1 98 ? -0.610 -9.422 -18.930 1.00 96.25 98 ILE A N 1
ATOM 814 C CA . ILE A 1 98 ? 0.625 -9.682 -18.194 1.00 96.25 98 ILE A CA 1
ATOM 815 C C . ILE A 1 98 ? 1.749 -8.889 -18.878 1.00 96.25 98 ILE A C 1
ATOM 817 O O . ILE A 1 98 ? 2.046 -9.189 -20.040 1.00 96.25 98 ILE A O 1
ATOM 821 N N . PRO A 1 99 ? 2.372 -7.905 -18.203 1.00 96.19 99 PRO A N 1
ATOM 822 C CA . PRO A 1 99 ? 3.458 -7.134 -18.796 1.00 96.19 99 PRO A CA 1
ATOM 823 C C . PRO A 1 99 ? 4.691 -8.013 -19.024 1.00 96.19 99 PRO A C 1
ATOM 825 O O . PRO A 1 99 ? 5.006 -8.879 -18.214 1.00 96.19 99 PRO A O 1
ATOM 828 N N . SER A 1 100 ? 5.426 -7.775 -20.103 1.00 96.81 100 SER A N 1
ATOM 829 C CA . SER A 1 100 ? 6.773 -8.319 -20.274 1.00 96.81 100 SER A CA 1
ATOM 830 C C . SER A 1 100 ? 7.740 -7.675 -19.278 1.00 96.81 100 SER A C 1
ATOM 832 O O . SER A 1 100 ? 7.539 -6.539 -18.857 1.00 96.81 100 SER A O 1
ATOM 834 N N . 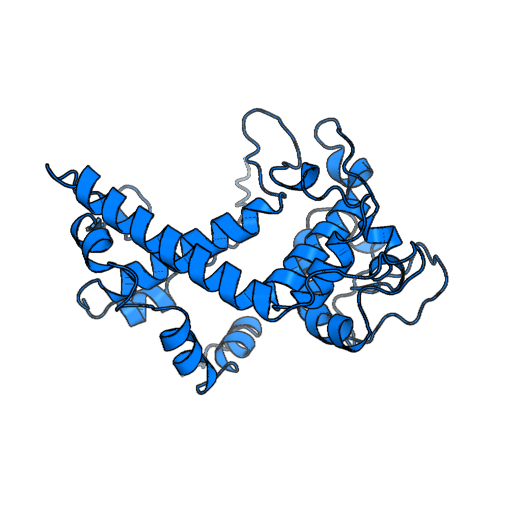SER A 1 101 ? 8.842 -8.358 -18.958 1.00 94.75 101 SER A N 1
ATOM 835 C CA . SER A 1 101 ? 9.901 -7.839 -18.077 1.00 94.75 101 SER A CA 1
ATOM 836 C C . SER A 1 101 ? 10.405 -6.450 -18.505 1.00 94.75 101 SER A C 1
ATOM 838 O O . SER A 1 101 ? 10.647 -5.580 -17.671 1.00 94.75 101 SER A O 1
ATOM 840 N N . ASP A 1 102 ? 10.510 -6.206 -19.812 1.00 95.19 102 ASP A N 1
ATOM 841 C CA . ASP A 1 102 ? 10.996 -4.934 -20.355 1.00 95.19 102 ASP A CA 1
ATOM 842 C C . ASP A 1 102 ? 9.961 -3.801 -20.375 1.00 95.19 102 ASP A C 1
ATOM 844 O O . ASP A 1 102 ? 10.326 -2.647 -20.629 1.00 95.19 102 ASP A O 1
ATOM 848 N N . ASP A 1 103 ? 8.689 -4.100 -20.101 1.00 96.50 103 ASP A N 1
ATOM 849 C CA . ASP A 1 103 ? 7.615 -3.118 -20.197 1.00 96.50 103 ASP A CA 1
ATOM 850 C C . ASP A 1 103 ? 7.737 -2.054 -19.105 1.00 96.50 103 ASP A C 1
ATOM 852 O O . ASP A 1 103 ? 7.948 -2.342 -17.924 1.00 96.50 103 ASP A O 1
ATOM 856 N N . VAL A 1 104 ? 7.548 -0.791 -19.489 1.00 95.75 104 VAL A N 1
ATOM 857 C CA . VAL A 1 104 ? 7.497 0.335 -18.551 1.00 95.75 104 VAL A CA 1
ATOM 858 C C . VAL A 1 104 ? 6.120 0.369 -17.893 1.00 95.75 104 VAL A C 1
ATOM 860 O O . VAL A 1 104 ? 5.167 0.930 -18.432 1.00 95.75 104 VAL A O 1
ATOM 863 N N . VAL A 1 105 ? 6.019 -0.219 -16.702 1.00 97.06 105 VAL A N 1
ATOM 864 C CA . VAL A 1 105 ? 4.763 -0.314 -15.940 1.00 97.06 105 VAL A CA 1
ATOM 865 C C . VAL A 1 105 ? 4.444 0.953 -15.151 1.00 97.06 105 VAL A C 1
ATOM 867 O O . VAL A 1 105 ? 3.276 1.245 -14.908 1.00 97.06 105 VAL A O 1
ATOM 870 N N . ILE A 1 106 ? 5.454 1.760 -14.813 1.00 97.06 106 ILE A N 1
ATOM 871 C CA . ILE A 1 106 ? 5.259 3.114 -14.282 1.00 97.06 106 ILE A CA 1
ATOM 872 C C . ILE A 1 106 ? 5.507 4.119 -15.406 1.00 97.06 106 ILE A C 1
ATOM 874 O O . ILE A 1 106 ? 6.644 4.528 -15.650 1.00 97.06 106 ILE A O 1
ATOM 878 N N . GLY A 1 107 ? 4.436 4.537 -16.080 1.00 94.75 107 GLY A N 1
ATOM 879 C CA . GLY A 1 107 ? 4.480 5.559 -17.130 1.00 94.75 107 GLY A CA 1
ATOM 880 C C . GLY A 1 107 ? 4.908 6.942 -16.622 1.00 94.75 107 GLY A C 1
ATOM 881 O O . GLY A 1 107 ? 4.895 7.211 -15.422 1.00 94.75 107 GLY A O 1
ATOM 882 N N . ASP A 1 108 ? 5.285 7.831 -17.543 1.00 94.00 108 ASP A N 1
ATOM 883 C CA . ASP A 1 108 ? 5.880 9.141 -17.224 1.00 94.00 108 ASP A CA 1
ATOM 884 C C . ASP A 1 108 ? 4.982 10.014 -16.338 1.00 94.00 108 ASP A C 1
ATOM 886 O O . ASP A 1 108 ? 5.458 10.643 -15.394 1.00 94.00 108 ASP A O 1
ATOM 890 N N . GLU A 1 109 ? 3.672 10.014 -16.594 1.00 93.81 109 GLU A N 1
ATOM 891 C CA . GLU A 1 109 ? 2.712 10.784 -15.797 1.00 93.81 109 GLU A CA 1
ATOM 892 C C . GLU A 1 109 ? 2.680 10.315 -14.334 1.00 93.81 109 GLU A C 1
ATOM 894 O O . GLU A 1 109 ? 2.737 11.127 -13.405 1.00 93.81 109 GLU A O 1
ATOM 899 N N . VAL A 1 110 ? 2.620 8.997 -14.126 1.00 95.44 110 VAL A N 1
ATOM 900 C CA . VAL A 1 110 ? 2.611 8.383 -12.793 1.00 95.44 110 VAL A CA 1
ATOM 901 C C . VAL A 1 110 ? 3.952 8.622 -12.108 1.00 95.44 110 VAL A C 1
ATOM 903 O O . VAL A 1 110 ? 3.987 9.052 -10.955 1.00 95.44 110 VAL A O 1
ATOM 906 N N . ALA A 1 111 ? 5.054 8.420 -12.835 1.00 94.75 111 ALA A N 1
ATOM 907 C CA . ALA A 1 111 ? 6.403 8.656 -12.345 1.00 94.75 111 ALA A CA 1
ATOM 908 C C . ALA A 1 111 ? 6.560 10.096 -11.840 1.00 94.75 111 ALA A C 1
ATOM 910 O O . ALA A 1 111 ? 6.967 10.293 -10.698 1.00 94.75 111 ALA A O 1
ATOM 911 N N . MET A 1 112 ? 6.137 11.097 -12.619 1.00 91.69 112 MET A N 1
ATOM 912 C CA . MET A 1 112 ? 6.180 12.508 -12.211 1.00 91.69 112 MET A CA 1
ATOM 913 C C . MET A 1 112 ? 5.355 12.794 -10.957 1.00 91.69 112 MET A C 1
ATOM 915 O O . MET A 1 112 ? 5.734 13.631 -10.137 1.00 91.69 112 MET A O 1
ATOM 919 N N . ARG A 1 113 ? 4.228 12.100 -10.784 1.00 92.25 113 ARG A N 1
ATOM 920 C CA . ARG A 1 113 ? 3.346 12.282 -9.629 1.00 92.25 113 ARG A CA 1
ATOM 921 C C . ARG A 1 113 ? 3.949 11.726 -8.342 1.00 92.25 113 ARG A C 1
ATOM 923 O O . ARG A 1 113 ? 3.826 12.359 -7.293 1.00 92.25 113 ARG A O 1
ATOM 930 N N . ILE A 1 114 ? 4.608 10.568 -8.414 1.00 93.44 114 ILE A N 1
ATOM 931 C CA . ILE A 1 114 ? 5.213 9.919 -7.242 1.00 93.44 114 ILE A CA 1
ATOM 932 C C . ILE A 1 114 ? 6.621 10.440 -6.930 1.00 93.44 114 ILE A C 1
ATOM 934 O O . ILE A 1 114 ? 7.046 10.386 -5.775 1.00 93.44 114 ILE A O 1
ATOM 938 N N . LEU A 1 115 ? 7.326 10.985 -7.928 1.00 91.00 115 LEU A N 1
ATOM 939 C CA . LEU A 1 115 ? 8.724 11.411 -7.844 1.00 91.00 115 LEU A CA 1
ATOM 940 C C . LEU A 1 115 ? 9.046 12.315 -6.637 1.00 91.00 115 LEU A C 1
ATOM 942 O O . LEU A 1 115 ? 10.053 12.048 -5.981 1.00 91.00 115 LEU A O 1
ATOM 946 N N . PRO A 1 116 ? 8.226 13.319 -6.256 1.00 89.50 116 PRO A N 1
ATOM 947 C CA . PRO A 1 116 ? 8.511 14.132 -5.073 1.00 89.50 116 PRO A CA 1
ATOM 948 C C . PRO A 1 116 ? 8.540 13.318 -3.772 1.00 89.50 116 PRO A C 1
ATOM 950 O O . PRO A 1 116 ? 9.366 13.573 -2.892 1.00 89.50 116 PRO A O 1
ATOM 953 N N . LEU A 1 117 ? 7.642 12.335 -3.639 1.00 88.81 117 LEU A N 1
ATOM 954 C CA . LEU A 1 117 ? 7.587 11.469 -2.464 1.00 88.81 117 LEU A CA 1
ATOM 955 C C . LEU A 1 117 ? 8.756 10.479 -2.480 1.00 88.81 117 LEU A C 1
ATOM 957 O O . LEU A 1 117 ? 9.439 10.371 -1.465 1.00 88.81 117 LEU A O 1
ATOM 961 N N . VAL A 1 118 ? 9.050 9.881 -3.644 1.00 90.19 118 VAL A N 1
ATOM 962 C CA . VAL A 1 118 ? 10.227 9.018 -3.855 1.00 90.19 118 VAL A CA 1
ATOM 963 C C . VAL A 1 118 ? 11.516 9.727 -3.467 1.00 90.19 118 VAL A C 1
ATOM 965 O O . VAL A 1 118 ? 12.290 9.229 -2.654 1.00 90.19 118 VAL A O 1
ATOM 968 N N . HIS A 1 119 ? 11.717 10.939 -3.978 1.00 85.44 119 HIS A N 1
ATOM 969 C CA . HIS A 1 119 ? 12.871 11.759 -3.641 1.00 85.44 119 HIS A CA 1
ATOM 970 C C . HIS A 1 119 ? 12.961 12.033 -2.134 1.00 85.44 119 HIS A C 1
ATOM 972 O O . HIS A 1 119 ? 14.039 11.932 -1.546 1.00 85.44 119 HIS A O 1
ATOM 978 N N . THR A 1 120 ? 11.827 12.338 -1.493 1.00 84.06 120 THR A N 1
ATOM 979 C CA . THR A 1 120 ? 11.771 12.649 -0.060 1.00 84.06 120 THR A CA 1
ATOM 980 C C . THR A 1 120 ? 12.211 11.461 0.790 1.00 84.06 120 THR A C 1
ATOM 982 O O . THR A 1 120 ? 13.137 11.602 1.589 1.00 84.06 120 THR A O 1
ATOM 985 N N . TRP A 1 121 ? 11.586 10.288 0.639 1.00 84.44 121 TRP A N 1
ATOM 986 C CA . TRP A 1 121 ? 11.950 9.144 1.479 1.00 84.44 121 TRP A CA 1
ATOM 987 C C . TRP A 1 121 ? 13.328 8.593 1.122 1.00 84.44 121 TRP A C 1
ATOM 989 O O . TRP A 1 121 ? 14.085 8.265 2.030 1.00 84.44 121 TRP A O 1
ATOM 999 N N . ARG A 1 122 ? 13.741 8.614 -0.150 1.00 80.19 122 ARG A N 1
ATOM 1000 C CA . ARG A 1 122 ? 15.090 8.178 -0.543 1.00 80.19 122 ARG A CA 1
ATOM 1001 C C . ARG A 1 122 ? 16.176 9.060 0.074 1.00 80.19 122 ARG A C 1
ATOM 1003 O O . ARG A 1 122 ? 17.185 8.552 0.558 1.00 80.19 122 ARG A O 1
ATOM 1010 N N . SER A 1 123 ? 15.933 10.369 0.136 1.00 70.81 123 SER A N 1
ATOM 1011 C CA . SER A 1 123 ? 16.837 11.326 0.784 1.00 70.81 123 SER A CA 1
ATOM 1012 C C . SER A 1 123 ? 16.865 11.188 2.307 1.00 70.81 123 SER A C 1
ATOM 1014 O O . SER A 1 123 ? 17.849 11.583 2.925 1.00 70.81 123 SER A O 1
ATOM 1016 N N . HIS A 1 124 ? 15.808 10.656 2.934 1.00 60.97 124 HIS A N 1
ATOM 1017 C CA . HIS A 1 124 ? 15.703 10.509 4.389 1.00 60.97 124 HIS A CA 1
ATOM 1018 C C . HIS A 1 124 ? 16.178 9.143 4.908 1.00 60.97 124 HIS A C 1
ATOM 1020 O O . HIS A 1 124 ? 16.938 9.120 5.879 1.00 60.97 124 HIS A O 1
ATOM 1026 N N . CYS A 1 125 ? 15.781 8.040 4.267 1.00 54.12 125 CYS A N 1
ATOM 1027 C CA . CYS A 1 125 ? 16.030 6.664 4.714 1.00 54.12 125 CYS A CA 1
ATOM 1028 C C . CYS A 1 125 ? 17.497 6.231 4.571 1.00 54.12 125 CYS A C 1
ATOM 1030 O O . CYS A 1 125 ? 17.956 5.382 5.324 1.00 54.12 125 CYS A O 1
ATOM 1032 N N . TRP A 1 126 ? 18.270 6.862 3.681 1.00 52.94 126 TRP A N 1
ATOM 1033 C CA . TRP A 1 126 ? 19.673 6.490 3.450 1.00 52.94 126 TRP A CA 1
ATOM 1034 C C . TRP A 1 126 ? 20.701 7.352 4.201 1.00 52.94 126 TRP A C 1
ATOM 1036 O O . TRP A 1 126 ? 21.904 7.221 4.004 1.00 52.94 126 TRP A O 1
ATOM 1046 N N . ASN A 1 127 ? 20.263 8.238 5.102 1.00 41.91 127 ASN A N 1
ATOM 1047 C CA . ASN A 1 127 ? 21.182 9.070 5.895 1.00 41.91 127 ASN A CA 1
ATOM 1048 C C . ASN A 1 127 ? 21.941 8.305 6.998 1.00 41.91 127 ASN A C 1
ATOM 1050 O O . ASN A 1 127 ? 22.791 8.907 7.653 1.00 41.91 127 ASN A O 1
ATOM 1054 N N . GLY A 1 128 ? 21.608 7.031 7.238 1.00 41.56 128 GLY A N 1
ATOM 1055 C CA . GLY A 1 128 ? 22.252 6.173 8.240 1.00 41.56 128 GLY A CA 1
ATOM 1056 C C . GLY A 1 128 ? 23.393 5.302 7.705 1.00 41.56 128 GLY A C 1
ATOM 1057 O O . GLY A 1 128 ? 24.125 4.727 8.504 1.00 41.56 128 GLY A O 1
ATOM 1058 N N . ILE A 1 129 ? 23.567 5.221 6.383 1.00 44.34 129 ILE A N 1
ATOM 1059 C CA . ILE A 1 129 ? 24.720 4.565 5.762 1.00 44.34 129 ILE A CA 1
ATOM 1060 C C . ILE A 1 129 ? 25.808 5.632 5.615 1.00 44.34 129 ILE A C 1
ATOM 1062 O O . ILE A 1 129 ? 25.533 6.757 5.191 1.00 44.34 129 ILE A O 1
ATOM 1066 N N . SER A 1 130 ? 27.031 5.299 6.023 1.00 37.41 130 SER A N 1
ATOM 1067 C CA . SER A 1 130 ? 28.212 6.174 6.081 1.00 37.41 130 SER A CA 1
ATOM 1068 C C . SER A 1 130 ? 28.561 6.885 4.773 1.00 37.41 130 SER A C 1
ATOM 1070 O O . SER A 1 130 ? 29.352 7.825 4.786 1.00 37.41 130 SER A O 1
ATOM 1072 N N . ASP A 1 131 ? 27.929 6.517 3.664 1.00 40.81 131 ASP A N 1
ATOM 1073 C CA . ASP A 1 131 ? 28.386 6.869 2.334 1.00 40.81 131 ASP A CA 1
ATOM 1074 C C . ASP A 1 131 ? 27.331 7.662 1.561 1.00 40.81 131 ASP A C 1
ATOM 1076 O O . ASP A 1 131 ? 26.827 7.275 0.508 1.00 40.81 131 ASP A O 1
ATOM 1080 N N . LYS A 1 132 ? 27.072 8.888 2.041 1.00 42.12 132 LYS A N 1
ATOM 1081 C CA . LYS A 1 132 ? 26.474 9.956 1.210 1.00 42.12 132 LYS A CA 1
ATOM 1082 C C . LYS A 1 132 ? 27.262 10.185 -0.089 1.00 42.12 132 LYS A C 1
ATOM 1084 O O . LYS A 1 132 ? 26.713 10.694 -1.063 1.00 42.12 132 LYS A O 1
ATOM 1089 N N . HIS A 1 133 ? 28.546 9.822 -0.090 1.00 38.34 133 HIS A N 1
ATOM 1090 C CA . HIS A 1 133 ? 29.450 9.964 -1.224 1.00 38.34 133 HIS A CA 1
ATOM 1091 C C . HIS A 1 133 ? 29.256 8.889 -2.304 1.00 38.34 133 HIS A C 1
ATOM 1093 O O . HIS A 1 133 ? 29.425 9.205 -3.482 1.00 38.34 133 HIS A O 1
ATOM 1099 N N . GLU A 1 134 ? 28.843 7.671 -1.942 1.00 42.12 134 GLU A N 1
ATOM 1100 C CA . GLU A 1 134 ? 28.665 6.574 -2.906 1.00 42.12 134 GLU A CA 1
ATOM 1101 C C . GLU A 1 134 ? 27.339 6.695 -3.666 1.00 42.12 134 GLU A C 1
ATOM 1103 O O . GLU A 1 134 ? 27.311 6.532 -4.882 1.00 42.12 134 GLU A O 1
ATOM 1108 N N . MET A 1 135 ? 26.260 7.144 -3.012 1.00 43.59 135 MET A N 1
ATO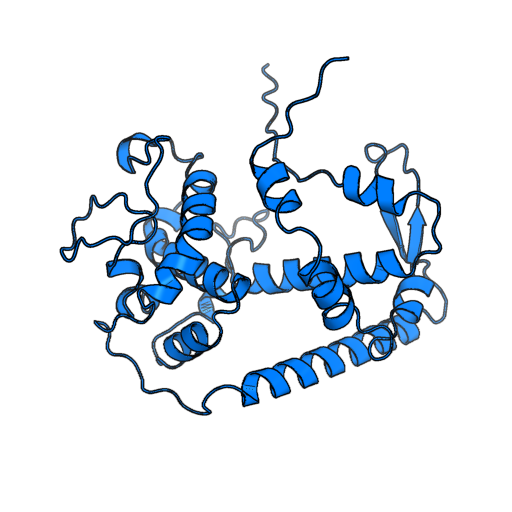M 1109 C CA . MET A 1 135 ? 24.971 7.355 -3.694 1.00 43.59 135 MET A CA 1
ATOM 1110 C C . MET A 1 135 ? 24.787 8.751 -4.308 1.00 43.59 135 MET A C 1
ATOM 1112 O O . MET A 1 135 ? 23.750 9.018 -4.904 1.00 43.59 135 MET A O 1
ATOM 1116 N N . GLY A 1 136 ? 25.764 9.654 -4.139 1.00 44.00 136 GLY A N 1
ATOM 1117 C CA . GLY A 1 136 ? 25.815 11.031 -4.662 1.00 44.00 136 GLY A CA 1
ATOM 1118 C C . GLY A 1 136 ? 24.499 11.810 -4.744 1.00 44.00 136 GLY A C 1
ATOM 1119 O O . GLY A 1 136 ? 24.280 12.556 -5.696 1.00 44.00 136 GLY A O 1
ATOM 1120 N N . ILE A 1 137 ? 23.655 11.672 -3.726 1.00 49.41 137 ILE A N 1
ATOM 1121 C CA . ILE A 1 137 ? 22.500 12.539 -3.522 1.00 49.41 137 ILE A CA 1
ATOM 1122 C C . ILE A 1 137 ? 23.053 13.876 -3.018 1.00 49.41 137 ILE A C 1
ATOM 1124 O O . ILE A 1 137 ? 23.391 14.013 -1.839 1.00 49.41 137 ILE A O 1
ATOM 1128 N N . THR A 1 138 ? 23.224 14.853 -3.910 1.00 41.50 138 THR A N 1
ATOM 1129 C CA . THR A 1 138 ? 23.579 16.217 -3.507 1.00 41.50 138 THR A CA 1
ATOM 1130 C C . THR A 1 138 ? 22.321 16.934 -3.016 1.00 41.50 138 THR A C 1
ATOM 1132 O O . THR A 1 138 ? 21.241 16.786 -3.579 1.00 41.50 138 THR A O 1
ATOM 1135 N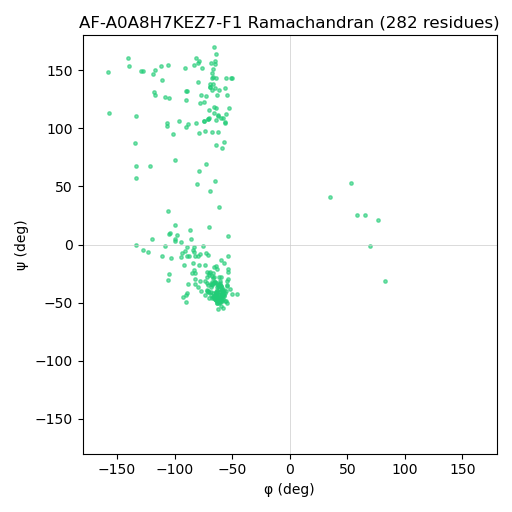 N . ASN A 1 139 ? 22.447 17.718 -1.940 1.00 43.16 139 ASN A N 1
ATOM 1136 C CA . ASN A 1 139 ? 21.365 18.544 -1.373 1.00 43.16 139 ASN A CA 1
ATOM 1137 C C . ASN A 1 139 ? 20.993 19.746 -2.266 1.00 43.16 139 ASN A C 1
ATOM 1139 O O . ASN A 1 139 ? 20.380 20.706 -1.791 1.00 43.16 139 ASN A O 1
ATOM 1143 N N . ASP A 1 140 ? 21.421 19.733 -3.523 1.00 41.09 140 ASP A N 1
ATOM 1144 C CA . ASP A 1 140 ? 21.160 20.815 -4.449 1.00 41.09 140 ASP A CA 1
ATOM 1145 C C . ASP A 1 140 ? 19.731 20.696 -4.962 1.00 41.09 140 ASP A C 1
ATOM 1147 O O . ASP A 1 140 ? 19.093 19.649 -4.872 1.00 41.09 140 ASP A O 1
ATOM 1151 N N . THR A 1 141 ? 19.186 21.805 -5.438 1.00 44.59 141 THR A N 1
ATOM 1152 C CA . THR A 1 141 ? 17.868 21.884 -6.062 1.00 44.59 141 THR A CA 1
ATOM 1153 C C . THR A 1 141 ? 17.813 20.962 -7.279 1.00 44.59 141 THR A C 1
ATOM 1155 O O . THR A 1 141 ? 18.053 21.405 -8.397 1.00 44.59 141 THR A O 1
ATOM 1158 N N . VAL A 1 142 ? 17.544 19.675 -7.060 1.00 51.94 142 VAL A N 1
ATOM 1159 C CA . VAL A 1 142 ? 17.320 18.707 -8.126 1.00 51.94 142 VAL A CA 1
ATOM 1160 C C . VAL A 1 142 ? 15.984 19.082 -8.743 1.00 51.94 142 VAL A C 1
ATOM 1162 O O . VAL A 1 142 ? 14.933 18.952 -8.108 1.00 51.94 142 VAL A O 1
ATOM 1165 N N . GLU A 1 143 ? 16.025 19.620 -9.960 1.00 55.56 143 GLU A N 1
ATOM 1166 C CA . GLU A 1 143 ? 14.845 19.658 -10.812 1.00 55.56 143 GLU A CA 1
ATOM 1167 C C . GLU A 1 143 ? 14.325 18.219 -10.876 1.00 55.56 143 GLU A C 1
ATOM 1169 O O . GLU A 1 143 ? 15.056 17.298 -11.238 1.00 55.56 143 GLU A O 1
ATOM 1174 N N . LEU A 1 144 ? 13.104 18.005 -10.376 1.00 69.19 144 LEU A N 1
ATOM 1175 C CA . LEU A 1 144 ? 12.458 16.695 -10.324 1.00 69.19 144 LEU A CA 1
ATOM 1176 C C . LEU A 1 144 ? 12.049 16.305 -11.747 1.00 69.19 144 LEU A C 1
ATOM 1178 O O . LEU A 1 144 ? 10.871 16.318 -12.092 1.00 69.19 144 LEU A O 1
ATOM 1182 N N . GLU A 1 145 ? 13.043 16.029 -12.577 1.00 74.88 145 GLU A N 1
ATOM 1183 C CA . GLU A 1 145 ? 12.883 15.548 -13.935 1.00 74.88 145 GLU A CA 1
ATOM 1184 C C . GLU A 1 145 ? 12.882 14.021 -13.943 1.00 74.88 145 GLU A C 1
ATOM 1186 O O . GLU A 1 145 ? 13.471 13.355 -13.080 1.00 74.88 145 GLU A O 1
ATOM 1191 N N . LEU A 1 146 ? 12.190 13.453 -14.927 1.00 79.75 146 LEU A N 1
ATOM 1192 C CA . LEU A 1 146 ? 12.239 12.018 -15.150 1.00 79.75 146 LEU A CA 1
ATOM 1193 C C . LEU A 1 146 ? 13.637 11.616 -15.599 1.00 79.75 146 LEU A C 1
ATOM 1195 O O . LEU A 1 146 ? 14.253 12.266 -16.440 1.00 79.75 146 LEU A O 1
ATOM 1199 N N . CYS A 1 147 ? 14.113 10.500 -15.055 1.00 77.88 147 CYS A N 1
ATOM 1200 C CA . CYS A 1 147 ? 15.356 9.907 -15.506 1.00 77.88 147 CYS A CA 1
ATOM 1201 C C . CYS A 1 147 ? 15.215 9.446 -16.964 1.00 77.88 147 CYS A C 1
ATOM 1203 O O . CYS A 1 147 ? 14.416 8.553 -17.247 1.00 77.88 147 CYS A O 1
ATOM 1205 N N . SER A 1 148 ? 16.010 10.038 -17.854 1.00 70.62 148 SER A N 1
ATOM 1206 C CA . SER A 1 148 ? 16.128 9.666 -19.268 1.00 70.62 148 SER A CA 1
ATOM 1207 C C . SER A 1 148 ? 17.277 8.690 -19.548 1.00 70.62 148 SER A C 1
ATOM 1209 O O . SER A 1 148 ? 17.507 8.3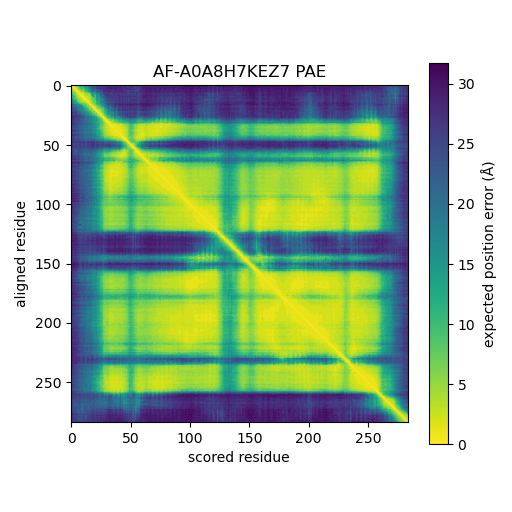38 -20.701 1.00 70.62 148 SER A O 1
ATOM 1211 N N . HIS A 1 149 ? 18.015 8.250 -18.522 1.00 71.06 149 HIS A N 1
ATOM 1212 C CA . HIS A 1 149 ? 19.100 7.285 -18.691 1.00 71.06 149 HIS A CA 1
ATOM 1213 C C . HIS A 1 149 ? 18.518 5.902 -19.019 1.00 71.06 149 HIS A C 1
ATOM 1215 O O . HIS A 1 149 ? 17.905 5.258 -18.164 1.00 71.06 149 HIS A O 1
ATOM 1221 N N . GLU A 1 150 ? 18.684 5.483 -20.275 1.00 60.38 150 GLU A N 1
ATOM 1222 C CA . GLU A 1 150 ? 18.231 4.182 -20.788 1.00 60.38 150 GLU A CA 1
ATOM 1223 C C . GLU A 1 150 ? 19.209 3.046 -20.475 1.00 60.38 150 GLU A C 1
ATOM 1225 O O . GLU A 1 150 ? 18.797 1.898 -20.314 1.00 60.38 150 GLU A O 1
ATOM 1230 N N . GLU A 1 151 ? 20.504 3.351 -20.377 1.00 54.59 151 GLU A N 1
ATOM 1231 C CA . GLU A 1 151 ? 21.519 2.351 -20.068 1.00 54.59 151 GLU A CA 1
ATOM 1232 C C . GLU A 1 151 ? 21.490 1.996 -18.578 1.00 54.59 151 GLU A C 1
ATOM 1234 O O . GLU A 1 151 ? 21.144 2.822 -17.729 1.00 54.59 151 GLU A O 1
ATOM 1239 N N . HIS A 1 152 ? 21.895 0.762 -18.255 1.00 53.16 152 HIS A N 1
ATOM 1240 C CA . HIS A 1 152 ? 22.237 0.323 -16.900 1.00 53.16 152 HIS A CA 1
ATOM 1241 C C . HIS A 1 152 ? 23.478 1.075 -16.390 1.00 53.16 152 HIS A C 1
ATOM 1243 O O . HIS A 1 152 ? 24.473 0.459 -16.001 1.00 53.16 152 HIS A O 1
ATOM 1249 N N . ASP A 1 153 ? 23.442 2.406 -16.411 1.00 56.50 153 ASP A N 1
ATOM 1250 C CA . ASP A 1 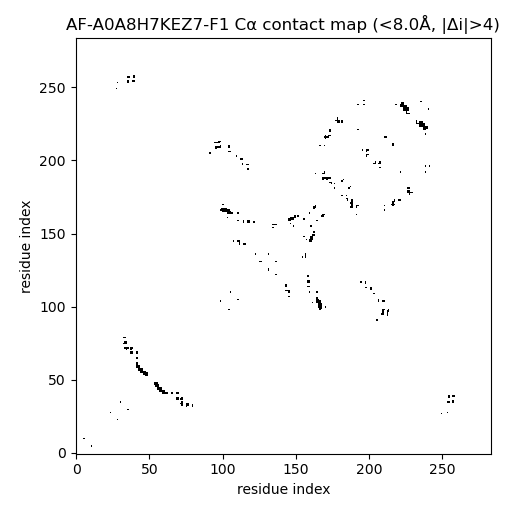153 ? 24.364 3.234 -15.674 1.00 56.50 153 ASP A CA 1
ATOM 1251 C C . ASP A 1 153 ? 24.129 2.908 -14.202 1.00 56.50 153 ASP A C 1
ATOM 1253 O O . ASP A 1 153 ? 23.177 3.368 -13.559 1.00 56.50 153 ASP A O 1
ATOM 1257 N N . LYS A 1 154 ? 24.981 2.013 -13.698 1.00 55.16 154 LYS A N 1
ATOM 1258 C CA . LYS A 1 154 ? 24.974 1.561 -12.309 1.00 55.16 154 LYS A CA 1
ATOM 1259 C C . LYS A 1 154 ? 25.134 2.748 -11.352 1.00 55.16 154 LYS A C 1
ATOM 1261 O O . LYS A 1 154 ? 24.757 2.618 -10.191 1.00 55.16 154 LYS A O 1
ATOM 1266 N N . ASP A 1 155 ? 25.572 3.900 -11.867 1.00 58.56 155 ASP A N 1
ATOM 1267 C CA . ASP A 1 155 ? 25.828 5.123 -11.128 1.00 58.56 155 ASP A CA 1
ATOM 1268 C C . ASP A 1 155 ? 24.739 6.207 -11.317 1.00 58.56 155 ASP A C 1
ATOM 1270 O O . ASP A 1 155 ? 24.930 7.329 -10.839 1.00 58.56 155 ASP A O 1
ATOM 1274 N N . CYS A 1 156 ? 23.575 5.934 -11.943 1.00 66.94 156 CYS A N 1
ATOM 1275 C CA . CYS A 1 156 ? 22.479 6.926 -11.994 1.00 66.94 156 CYS A CA 1
ATOM 1276 C C . CYS A 1 156 ? 21.912 7.195 -10.592 1.00 66.94 156 CYS A C 1
ATOM 1278 O O . CYS A 1 156 ? 21.231 6.382 -9.963 1.00 66.94 156 CYS A O 1
ATOM 1280 N N . LYS A 1 157 ? 22.133 8.429 -10.134 1.00 70.38 157 LYS A N 1
ATOM 1281 C CA . LYS A 1 157 ? 21.722 8.958 -8.817 1.00 70.38 157 LYS A CA 1
ATOM 1282 C C . LYS A 1 157 ? 20.302 9.525 -8.819 1.00 70.38 157 LYS A C 1
ATOM 1284 O O . LYS A 1 157 ? 19.873 10.226 -7.904 1.00 70.38 157 LYS A O 1
ATOM 1289 N N . CYS A 1 158 ? 19.566 9.229 -9.880 1.00 79.25 158 CYS A N 1
ATOM 1290 C CA . CYS A 1 158 ? 18.233 9.725 -10.145 1.00 79.25 158 CYS A CA 1
ATOM 1291 C C . CYS A 1 158 ? 17.256 9.110 -9.137 1.00 79.25 158 CYS A C 1
ATOM 1293 O O . CYS A 1 158 ? 17.343 7.918 -8.850 1.00 79.25 158 CYS A O 1
ATOM 1295 N N . SER A 1 159 ? 16.315 9.894 -8.597 1.00 84.19 159 SER A N 1
ATOM 1296 C CA . SER A 1 159 ? 15.445 9.421 -7.502 1.00 84.19 159 SER A CA 1
ATOM 1297 C C . SER A 1 159 ? 14.532 8.266 -7.915 1.00 84.19 159 SER A C 1
ATOM 1299 O O . SER A 1 159 ? 14.311 7.369 -7.107 1.00 84.19 159 SER A O 1
ATOM 1301 N N . LEU A 1 160 ? 14.086 8.251 -9.173 1.00 88.75 160 LEU A N 1
ATOM 1302 C CA . LEU A 1 160 ? 13.324 7.165 -9.785 1.00 88.75 160 LEU A CA 1
ATOM 1303 C C . LEU A 1 160 ? 13.907 6.849 -11.179 1.00 88.75 160 LEU A C 1
ATOM 1305 O O . LEU A 1 160 ? 13.491 7.458 -12.167 1.00 88.75 160 LEU A O 1
ATOM 1309 N N . PRO A 1 161 ? 14.924 5.973 -11.269 1.00 88.44 161 PRO A N 1
ATOM 1310 C CA . PRO A 1 161 ? 15.528 5.567 -12.539 1.00 88.44 161 PRO A CA 1
ATOM 1311 C C . PRO A 1 161 ? 14.548 4.799 -13.437 1.00 88.44 161 PRO A C 1
ATOM 1313 O O . PRO A 1 161 ? 13.644 4.139 -12.927 1.00 88.44 161 PRO A O 1
ATOM 1316 N N . LEU A 1 162 ? 14.760 4.813 -14.760 1.00 88.25 162 LEU A N 1
ATOM 1317 C CA . LEU A 1 162 ? 13.913 4.068 -15.704 1.00 88.25 162 LEU A CA 1
ATOM 1318 C C . LEU A 1 162 ? 13.897 2.559 -15.416 1.00 88.25 162 LEU A C 1
ATOM 1320 O O . LEU A 1 162 ? 12.827 1.958 -15.452 1.00 88.25 162 LEU A O 1
ATOM 1324 N N . LYS A 1 163 ? 15.041 1.965 -15.043 1.00 89.69 163 LYS A N 1
ATOM 1325 C CA . LYS A 1 163 ? 15.111 0.545 -14.651 1.00 89.69 163 LYS A CA 1
ATOM 1326 C C . LYS A 1 163 ? 14.132 0.193 -13.524 1.00 89.69 163 LYS A C 1
ATOM 1328 O O . LYS A 1 163 ? 13.523 -0.860 -13.560 1.00 89.69 163 LYS A O 1
ATOM 1333 N N . GLU A 1 164 ? 13.899 1.118 -12.593 1.00 92.31 164 GLU A N 1
ATOM 1334 C CA . GLU A 1 164 ? 13.011 0.921 -11.439 1.00 92.31 164 GLU A CA 1
ATOM 1335 C C . GLU A 1 164 ? 11.528 1.167 -11.762 1.00 92.31 164 GLU A C 1
ATOM 1337 O O . GLU A 1 164 ? 10.657 1.017 -10.906 1.00 92.31 164 GLU A O 1
ATOM 1342 N N . ARG A 1 165 ? 11.237 1.569 -13.004 1.00 94.56 165 ARG A N 1
ATOM 1343 C CA . ARG A 1 165 ? 9.890 1.779 -13.548 1.00 94.56 165 ARG A CA 1
ATOM 1344 C C . ARG A 1 165 ? 9.444 0.641 -14.467 1.00 94.56 165 ARG A C 1
ATOM 1346 O O . ARG A 1 165 ? 8.275 0.621 -14.855 1.00 94.56 165 ARG A O 1
ATOM 1353 N N . LYS A 1 166 ? 10.365 -0.251 -14.846 1.00 95.62 166 LYS A N 1
ATOM 1354 C CA . LYS A 1 166 ? 10.104 -1.431 -15.675 1.00 95.62 166 LYS A CA 1
ATOM 1355 C C . LYS A 1 166 ? 9.578 -2.590 -14.844 1.00 95.62 166 LYS A C 1
ATOM 1357 O O . LYS A 1 166 ? 9.905 -2.680 -13.663 1.00 95.62 166 LYS A O 1
ATOM 1362 N N . MET A 1 167 ? 8.825 -3.486 -15.477 1.00 97.44 167 MET A N 1
ATOM 1363 C CA . MET A 1 167 ? 8.284 -4.680 -14.832 1.00 97.44 167 MET A CA 1
ATOM 1364 C C . MET A 1 167 ? 9.385 -5.531 -14.191 1.00 97.44 167 MET A C 1
ATOM 1366 O O . MET A 1 167 ? 9.206 -5.967 -13.063 1.00 97.44 167 MET A O 1
ATOM 1370 N N . GLU A 1 168 ? 10.543 -5.677 -14.845 1.00 96.56 168 GLU A N 1
ATOM 1371 C CA . GLU A 1 168 ? 11.718 -6.416 -14.353 1.00 96.56 168 GLU A CA 1
ATOM 1372 C C . GLU A 1 168 ? 12.063 -6.100 -12.892 1.00 96.56 168 GLU A C 1
ATOM 1374 O O . GLU A 1 168 ? 12.335 -6.998 -12.099 1.00 96.56 168 GLU A O 1
ATOM 1379 N N . ALA A 1 169 ? 12.006 -4.826 -12.503 1.00 95.38 169 ALA A N 1
ATOM 1380 C CA . ALA A 1 169 ? 12.346 -4.415 -11.147 1.00 95.38 169 ALA A CA 1
ATOM 1381 C C . ALA A 1 169 ? 11.312 -4.872 -10.102 1.00 95.38 169 ALA A C 1
ATOM 1383 O O . ALA A 1 169 ? 11.661 -5.097 -8.947 1.00 95.38 169 ALA A O 1
ATOM 1384 N N . PHE A 1 170 ? 10.057 -5.063 -10.515 1.00 96.81 170 PHE A N 1
ATOM 1385 C CA . PHE A 1 170 ? 8.974 -5.612 -9.694 1.00 96.81 170 PHE A CA 1
ATOM 1386 C C . PHE A 1 170 ? 8.981 -7.147 -9.641 1.00 96.81 170 PHE A C 1
ATOM 1388 O O . PHE A 1 170 ? 8.245 -7.716 -8.842 1.00 96.81 170 PHE A O 1
ATOM 1395 N N . LEU A 1 171 ? 9.798 -7.813 -1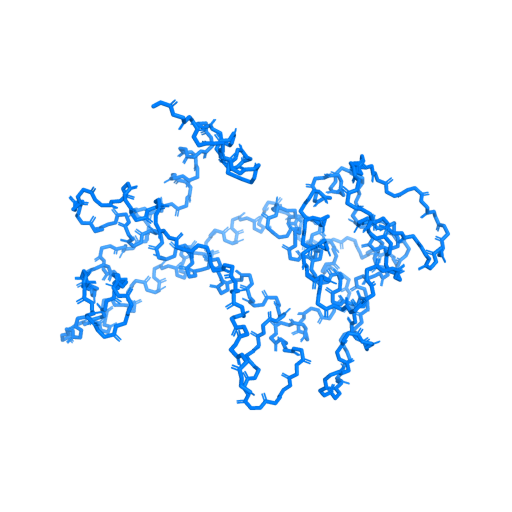0.465 1.00 96.81 171 LEU A N 1
ATOM 1396 C CA . LEU A 1 171 ? 9.973 -9.271 -10.458 1.00 96.81 171 LEU A CA 1
ATOM 1397 C C . LEU A 1 171 ? 11.104 -9.737 -9.532 1.00 96.81 171 LEU A C 1
ATOM 1399 O O . LEU A 1 171 ? 11.305 -10.940 -9.361 1.00 96.81 171 LEU A O 1
ATOM 1403 N N . ARG A 1 172 ? 11.862 -8.808 -8.940 1.00 95.44 172 ARG A N 1
ATOM 1404 C CA . ARG A 1 172 ? 12.924 -9.135 -7.984 1.00 95.44 172 ARG A CA 1
ATOM 1405 C C . ARG A 1 172 ? 12.309 -9.748 -6.726 1.00 95.44 172 ARG A C 1
ATOM 1407 O O . ARG A 1 172 ? 11.529 -9.088 -6.044 1.00 95.44 172 ARG A O 1
ATOM 1414 N N . GLN A 1 173 ? 12.682 -10.991 -6.445 1.00 94.38 173 GLN A N 1
ATOM 1415 C CA . GLN A 1 173 ? 12.123 -11.766 -5.344 1.00 94.38 173 GLN A CA 1
ATOM 1416 C C . GLN A 1 173 ? 12.749 -11.377 -4.002 1.00 94.38 173 GLN A C 1
ATOM 1418 O O . GLN A 1 173 ? 13.885 -10.905 -3.946 1.00 94.38 173 GLN A O 1
ATOM 1423 N N . TYR A 1 174 ? 12.020 -11.625 -2.921 1.00 92.75 174 TYR A N 1
ATOM 1424 C CA . TYR A 1 174 ? 12.567 -11.684 -1.579 1.00 92.75 174 TYR A CA 1
ATOM 1425 C C . TYR A 1 174 ? 13.495 -12.892 -1.441 1.00 92.75 174 TYR A C 1
ATOM 1427 O O . TYR A 1 174 ? 13.140 -14.021 -1.785 1.00 92.75 174 TYR A O 1
ATOM 1435 N N . GLU A 1 175 ? 14.665 -12.659 -0.862 1.00 92.38 175 GLU A N 1
ATOM 1436 C CA . GLU A 1 175 ? 15.597 -13.714 -0.484 1.00 92.38 175 GLU A CA 1
ATOM 1437 C C . GLU A 1 175 ? 15.789 -13.719 1.034 1.00 92.38 175 GLU A C 1
ATOM 1439 O O . GLU A 1 175 ? 16.093 -12.692 1.641 1.00 92.38 175 GLU A O 1
ATOM 1444 N N . GLU A 1 176 ? 15.637 -14.880 1.673 1.00 89.38 176 GLU A N 1
ATOM 1445 C CA . GLU A 1 176 ? 15.932 -15.006 3.100 1.00 89.38 176 GLU A CA 1
ATOM 1446 C C . GLU A 1 176 ? 17.416 -14.701 3.354 1.00 89.38 176 GLU A C 1
ATOM 1448 O O . GLU A 1 176 ? 18.306 -15.197 2.658 1.00 89.38 176 GLU A O 1
ATOM 1453 N N . ASN A 1 177 ? 17.693 -13.872 4.360 1.00 87.56 177 ASN A N 1
ATOM 1454 C CA . ASN A 1 177 ? 19.041 -13.399 4.641 1.00 87.56 177 ASN A CA 1
ATOM 1455 C C . ASN A 1 177 ? 19.342 -13.363 6.141 1.00 87.56 177 ASN A C 1
ATOM 1457 O O . ASN A 1 177 ? 18.468 -13.127 6.976 1.00 87.56 177 ASN A O 1
ATOM 1461 N N . ASP A 1 178 ? 20.624 -13.492 6.477 1.00 85.50 178 ASP A N 1
ATOM 1462 C CA . ASP A 1 178 ? 21.102 -13.298 7.844 1.00 85.50 178 ASP A CA 1
ATOM 1463 C C . ASP A 1 178 ? 20.916 -11.845 8.306 1.00 85.50 178 ASP A C 1
ATOM 1465 O O . ASP A 1 178 ? 20.839 -10.899 7.511 1.00 85.50 178 ASP A O 1
ATOM 1469 N N . CYS A 1 179 ? 20.883 -11.636 9.622 1.00 84.19 179 CYS A N 1
ATOM 1470 C CA . CYS A 1 179 ? 20.825 -10.289 10.183 1.00 84.19 179 CYS A CA 1
ATOM 1471 C C . CYS A 1 179 ? 21.980 -9.413 9.676 1.00 84.19 179 CYS A C 1
ATOM 1473 O O . CYS A 1 179 ? 23.110 -9.872 9.529 1.00 84.19 179 CYS A O 1
ATOM 1475 N N . TYR A 1 180 ? 21.680 -8.129 9.451 1.00 82.06 180 TYR A N 1
ATOM 1476 C CA . TYR A 1 180 ? 22.582 -7.126 8.863 1.00 82.06 180 TYR A CA 1
ATOM 1477 C C . TYR A 1 180 ? 22.908 -7.321 7.370 1.00 82.06 180 TYR A C 1
ATOM 1479 O O . TYR A 1 180 ? 23.576 -6.466 6.790 1.00 82.06 180 TYR A O 1
ATOM 1487 N N . CYS A 1 181 ? 22.397 -8.375 6.724 1.00 86.19 181 CYS A N 1
ATOM 1488 C CA . CYS A 1 181 ? 22.575 -8.628 5.289 1.00 86.19 181 CYS A CA 1
ATOM 1489 C C . CYS A 1 181 ? 21.373 -8.208 4.430 1.00 86.19 181 CYS A C 1
ATOM 1491 O O . CYS A 1 181 ? 21.418 -8.380 3.215 1.00 86.19 181 CYS A O 1
ATOM 1493 N N . PHE A 1 182 ? 20.335 -7.609 5.025 1.00 87.88 182 PHE A N 1
ATOM 1494 C CA . PHE A 1 182 ? 19.107 -7.270 4.303 1.00 87.88 182 PHE A CA 1
ATOM 1495 C C . PHE A 1 182 ? 19.360 -6.321 3.131 1.00 87.88 182 PHE A C 1
ATOM 1497 O O . PHE A 1 182 ? 19.002 -6.637 2.009 1.00 87.88 182 PHE A O 1
ATOM 1504 N N . MET A 1 183 ? 20.032 -5.187 3.344 1.00 85.19 183 MET A N 1
ATOM 1505 C CA . MET A 1 183 ? 20.268 -4.234 2.250 1.00 85.19 183 MET A CA 1
ATOM 1506 C C . MET A 1 183 ? 21.151 -4.802 1.119 1.00 85.19 183 MET A C 1
ATOM 1508 O O . MET A 1 183 ? 20.797 -4.593 -0.039 1.00 85.19 183 MET A O 1
ATOM 1512 N N . PRO A 1 184 ? 22.254 -5.531 1.398 1.00 87.00 184 PRO A N 1
ATOM 1513 C CA . PRO A 1 184 ? 23.027 -6.206 0.353 1.00 87.00 184 PRO A CA 1
ATOM 1514 C C . PRO A 1 184 ? 22.251 -7.238 -0.472 1.00 87.00 184 PRO A C 1
ATOM 1516 O O . PRO A 1 184 ? 22.532 -7.376 -1.657 1.00 87.00 184 PRO A O 1
ATOM 1519 N N . VAL A 1 185 ? 21.322 -7.971 0.148 1.00 89.50 185 VAL A N 1
ATOM 1520 C CA . VAL A 1 185 ? 20.592 -9.074 -0.500 1.00 89.50 185 VAL A CA 1
ATOM 1521 C C . VAL A 1 185 ? 19.307 -8.575 -1.163 1.00 89.50 185 VAL A C 1
ATOM 1523 O O . VAL A 1 185 ? 19.060 -8.816 -2.335 1.00 89.50 185 VAL A O 1
ATOM 1526 N N . ASN A 1 186 ? 18.515 -7.811 -0.420 1.00 91.44 186 ASN A N 1
ATOM 1527 C CA . ASN A 1 186 ? 17.149 -7.432 -0.755 1.00 91.44 186 ASN A CA 1
ATOM 1528 C C . ASN A 1 186 ? 16.996 -5.955 -1.141 1.00 91.44 186 ASN A C 1
ATOM 1530 O O . ASN A 1 186 ? 15.888 -5.522 -1.441 1.00 91.44 186 ASN A O 1
ATOM 1534 N N . GLY A 1 187 ? 18.063 -5.149 -1.125 1.00 88.81 187 GLY A N 1
ATOM 1535 C CA . GLY A 1 187 ? 17.967 -3.689 -1.249 1.00 88.81 187 GLY A CA 1
ATOM 1536 C C . GLY A 1 187 ? 17.302 -3.196 -2.537 1.00 88.81 187 GLY A C 1
ATOM 1537 O O . GLY A 1 187 ? 16.519 -2.247 -2.490 1.00 88.81 187 GLY A O 1
ATOM 1538 N N . GLU A 1 188 ? 17.572 -3.841 -3.675 1.00 89.88 188 GLU A N 1
ATOM 1539 C CA . GLU A 1 188 ? 16.929 -3.486 -4.947 1.00 89.88 188 GLU A CA 1
ATOM 1540 C C . GLU A 1 188 ? 15.444 -3.875 -4.965 1.00 89.88 188 GLU A C 1
ATOM 1542 O O . GLU A 1 188 ? 14.606 -3.048 -5.308 1.00 89.88 188 GLU A O 1
ATOM 1547 N N . ALA A 1 189 ? 15.088 -5.087 -4.533 1.00 92.56 189 ALA A N 1
ATOM 1548 C CA . ALA A 1 189 ? 13.690 -5.517 -4.451 1.00 92.56 189 ALA A CA 1
ATOM 1549 C C . ALA A 1 189 ? 12.887 -4.674 -3.439 1.00 92.56 189 ALA A C 1
ATOM 1551 O O . ALA A 1 189 ? 11.777 -4.211 -3.715 1.00 92.56 189 ALA A O 1
ATOM 1552 N N . PHE A 1 190 ? 13.497 -4.371 -2.290 1.00 91.50 190 PHE A N 1
ATOM 1553 C CA . PHE A 1 190 ? 12.936 -3.496 -1.267 1.00 91.50 190 PHE A CA 1
ATOM 1554 C C . PHE A 1 190 ? 12.698 -2.074 -1.789 1.00 91.50 190 PHE A C 1
ATOM 1556 O O . PHE A 1 190 ? 11.692 -1.449 -1.454 1.00 91.50 190 PHE A O 1
ATOM 1563 N N . PHE A 1 191 ? 13.567 -1.557 -2.661 1.00 91.31 191 PHE A N 1
ATOM 1564 C CA . PHE A 1 191 ? 13.339 -0.264 -3.302 1.00 91.31 191 PHE A CA 1
ATOM 1565 C C . PHE A 1 191 ? 12.038 -0.252 -4.123 1.00 91.31 191 PHE A C 1
ATOM 1567 O O . PHE A 1 191 ? 11.247 0.690 -4.007 1.00 91.31 191 PHE A O 1
ATOM 1574 N N . ASN A 1 192 ? 11.757 -1.304 -4.898 1.00 94.25 192 ASN A N 1
ATOM 1575 C CA . ASN A 1 192 ? 10.493 -1.409 -5.637 1.00 94.25 192 ASN A CA 1
ATOM 1576 C C . ASN A 1 192 ? 9.298 -1.676 -4.722 1.00 94.25 192 ASN A C 1
ATOM 1578 O O . ASN A 1 192 ? 8.197 -1.213 -5.023 1.00 94.25 192 ASN A O 1
ATOM 1582 N N . LEU A 1 193 ? 9.499 -2.324 -3.572 1.00 93.81 193 LEU A N 1
ATOM 1583 C CA . LEU A 1 193 ? 8.477 -2.398 -2.530 1.00 93.81 193 LEU A CA 1
ATOM 1584 C C . LEU A 1 193 ? 8.086 -1.000 -2.027 1.00 93.81 193 LEU A C 1
ATOM 1586 O O . LEU A 1 193 ? 6.899 -0.680 -1.951 1.00 93.81 193 LEU A O 1
ATOM 1590 N N . GLU A 1 194 ? 9.062 -0.136 -1.736 1.00 92.50 194 GLU A N 1
ATOM 1591 C CA . GLU A 1 194 ? 8.821 1.255 -1.322 1.00 92.50 194 GLU A CA 1
ATOM 1592 C C . GLU A 1 194 ? 8.163 2.093 -2.434 1.00 92.50 194 GLU A C 1
ATOM 1594 O O . GLU A 1 194 ? 7.324 2.962 -2.163 1.00 92.50 194 GLU A O 1
ATOM 1599 N N . ILE A 1 195 ? 8.454 1.802 -3.706 1.00 95.31 195 ILE A N 1
ATOM 1600 C CA . ILE A 1 195 ? 7.713 2.378 -4.837 1.00 95.31 195 ILE A CA 1
ATOM 1601 C C . ILE A 1 195 ? 6.256 1.905 -4.832 1.00 95.31 195 ILE A C 1
ATOM 1603 O O . ILE A 1 195 ? 5.359 2.740 -4.933 1.00 95.31 195 ILE A O 1
ATOM 1607 N N . THR A 1 196 ? 5.991 0.610 -4.656 1.00 95.12 196 THR A N 1
ATOM 1608 C CA . THR A 1 196 ? 4.626 0.060 -4.563 1.00 95.12 196 THR A CA 1
ATOM 1609 C C . THR A 1 196 ? 3.844 0.693 -3.415 1.00 95.12 196 THR A C 1
ATOM 1611 O O . THR A 1 196 ? 2.706 1.138 -3.590 1.00 95.12 196 THR A O 1
ATOM 1614 N N . LYS A 1 197 ? 4.485 0.853 -2.257 1.00 93.25 197 LYS A N 1
ATOM 1615 C CA . LYS A 1 197 ? 3.955 1.608 -1.119 1.00 93.25 197 LYS A CA 1
ATOM 1616 C C . LYS A 1 197 ? 3.610 3.054 -1.488 1.00 93.25 197 LYS A C 1
ATOM 1618 O O . LYS A 1 197 ? 2.536 3.553 -1.149 1.00 93.25 197 LYS A O 1
ATOM 1623 N N . THR A 1 198 ? 4.493 3.717 -2.229 1.00 94.12 198 THR A N 1
ATOM 1624 C CA . THR A 1 198 ? 4.298 5.089 -2.713 1.00 94.12 198 THR A CA 1
ATOM 1625 C C . THR A 1 198 ? 3.122 5.190 -3.691 1.00 94.12 198 THR A C 1
ATOM 1627 O O . THR A 1 198 ? 2.296 6.094 -3.550 1.00 94.12 198 THR A O 1
ATOM 1630 N N . LEU A 1 199 ? 3.006 4.258 -4.643 1.00 95.00 199 LEU A N 1
ATOM 1631 C CA . LEU A 1 199 ? 1.879 4.167 -5.577 1.00 95.00 199 LEU A CA 1
ATOM 1632 C C . LEU A 1 199 ? 0.554 4.028 -4.817 1.00 95.00 199 LEU A C 1
ATOM 1634 O O . LEU A 1 199 ? -0.415 4.718 -5.137 1.00 95.00 199 LEU A O 1
ATOM 1638 N N . LEU A 1 200 ? 0.529 3.204 -3.762 1.00 91.75 200 LEU A N 1
ATOM 1639 C CA . LEU A 1 200 ? -0.672 2.960 -2.963 1.00 91.75 200 LEU A CA 1
ATOM 1640 C C . LEU A 1 200 ? -1.105 4.227 -2.219 1.00 91.75 200 LEU A C 1
ATOM 1642 O O . LEU A 1 200 ? -2.276 4.599 -2.252 1.00 91.75 200 LEU A O 1
ATOM 1646 N N . ILE A 1 201 ? -0.149 4.937 -1.614 1.00 90.12 201 ILE A N 1
ATOM 1647 C CA . ILE A 1 201 ? -0.390 6.210 -0.918 1.00 90.12 201 ILE A CA 1
ATOM 1648 C C . ILE A 1 201 ? -0.907 7.293 -1.879 1.00 90.12 201 ILE A C 1
ATOM 1650 O O . ILE A 1 201 ? -1.735 8.117 -1.488 1.00 90.12 201 ILE A O 1
ATOM 1654 N N . GLN A 1 202 ? -0.438 7.304 -3.130 1.00 91.12 202 GLN A N 1
ATOM 1655 C CA . GLN A 1 202 ? -0.864 8.270 -4.152 1.00 91.12 202 GLN A CA 1
ATOM 1656 C C . GLN A 1 202 ? -2.166 7.870 -4.867 1.00 91.12 202 GLN A C 1
ATOM 1658 O O . GLN A 1 202 ? -2.698 8.659 -5.647 1.00 91.12 202 GLN A O 1
ATOM 1663 N N . GLY A 1 203 ? -2.716 6.687 -4.572 1.00 90.38 203 GLY A N 1
ATOM 1664 C CA . GLY A 1 203 ? -3.956 6.197 -5.173 1.00 90.38 203 GLY A CA 1
ATOM 1665 C C . GLY A 1 203 ? -3.795 5.671 -6.602 1.00 90.38 203 GLY A C 1
ATOM 1666 O O . GLY A 1 203 ? -4.782 5.574 -7.328 1.00 90.38 203 GLY A O 1
ATOM 1667 N N . GLU A 1 204 ? -2.580 5.297 -7.007 1.00 93.94 204 GLU A N 1
ATOM 1668 C CA . GLU A 1 204 ? -2.258 4.744 -8.331 1.00 93.94 204 GLU A CA 1
ATOM 1669 C C . GLU A 1 204 ? -2.609 3.246 -8.416 1.00 93.94 204 GLU A C 1
ATOM 1671 O O . GLU A 1 204 ? -1.795 2.395 -8.775 1.00 93.94 204 GLU A O 1
ATOM 1676 N N . ILE A 1 205 ? -3.852 2.914 -8.052 1.00 91.50 205 ILE A N 1
ATOM 1677 C CA . ILE A 1 205 ? -4.337 1.534 -7.903 1.00 91.50 205 ILE A CA 1
ATOM 1678 C C . ILE A 1 205 ? -4.310 0.778 -9.234 1.00 91.50 205 ILE A C 1
ATOM 1680 O O . ILE A 1 205 ? -3.967 -0.397 -9.258 1.00 91.50 205 ILE A O 1
ATOM 1684 N N . GLY A 1 206 ? -4.616 1.446 -10.350 1.00 93.25 206 GLY A N 1
ATOM 1685 C CA . GLY A 1 206 ? -4.567 0.822 -11.676 1.00 93.25 206 GLY A CA 1
ATOM 1686 C C . GLY A 1 206 ? -3.168 0.315 -12.036 1.00 93.25 206 GLY A C 1
ATOM 1687 O O . GLY A 1 206 ? -3.041 -0.797 -12.541 1.00 93.25 206 GLY A O 1
ATOM 1688 N N . THR A 1 207 ? -2.132 1.093 -11.711 1.00 95.62 207 THR A N 1
ATOM 1689 C CA . THR A 1 207 ? -0.720 0.724 -11.898 1.00 95.62 207 THR A CA 1
ATOM 1690 C C . THR A 1 207 ? -0.343 -0.469 -11.026 1.00 95.62 207 THR A C 1
ATOM 1692 O O . THR A 1 207 ? 0.263 -1.417 -11.513 1.00 95.62 207 THR A O 1
ATOM 1695 N N . ILE A 1 208 ? -0.757 -0.462 -9.754 1.00 94.56 208 ILE A N 1
ATOM 1696 C CA . ILE A 1 208 ? -0.520 -1.575 -8.822 1.00 94.56 208 ILE A CA 1
ATOM 1697 C C . ILE A 1 208 ? -1.174 -2.857 -9.332 1.00 94.56 208 ILE A C 1
ATOM 1699 O O . ILE A 1 208 ? -0.517 -3.888 -9.405 1.00 94.56 208 ILE A O 1
ATOM 1703 N N . LEU A 1 209 ? -2.450 -2.798 -9.717 1.00 94.31 209 LEU A N 1
ATOM 1704 C CA . LEU A 1 209 ? -3.172 -3.961 -10.230 1.00 94.31 209 LEU A CA 1
ATOM 1705 C C . LEU A 1 209 ? -2.548 -4.505 -11.523 1.00 94.31 209 LEU A C 1
ATOM 1707 O O . LEU A 1 209 ? -2.523 -5.717 -11.708 1.00 94.31 209 LEU A O 1
ATOM 1711 N N . ASN A 1 210 ? -2.013 -3.631 -12.381 1.00 95.69 210 ASN A N 1
ATOM 1712 C CA . ASN A 1 210 ? -1.281 -4.044 -13.576 1.00 95.69 210 ASN A CA 1
ATOM 1713 C C . ASN A 1 210 ? 0.004 -4.805 -13.220 1.00 95.69 210 ASN A C 1
ATOM 1715 O O . ASN A 1 210 ? 0.225 -5.898 -13.728 1.00 95.69 210 ASN A O 1
ATOM 1719 N N . ILE A 1 211 ? 0.809 -4.274 -12.295 1.00 96.12 211 ILE A N 1
ATOM 1720 C CA . ILE A 1 211 ? 2.025 -4.939 -11.800 1.00 96.12 211 ILE A CA 1
ATOM 1721 C C . ILE A 1 211 ? 1.673 -6.300 -11.182 1.00 96.12 211 ILE A C 1
ATOM 1723 O O . ILE A 1 211 ? 2.254 -7.318 -11.537 1.00 96.12 211 ILE A O 1
ATOM 1727 N N . PHE A 1 212 ? 0.666 -6.332 -10.308 1.00 93.62 212 PHE A N 1
ATOM 1728 C CA . PHE A 1 212 ? 0.262 -7.522 -9.548 1.00 93.62 212 PHE A CA 1
ATOM 1729 C C . PHE A 1 212 ? -0.414 -8.588 -10.420 1.00 93.62 212 PHE A C 1
ATOM 1731 O O . PHE A 1 212 ? -0.685 -9.688 -9.947 1.00 93.62 212 PHE A O 1
ATOM 1738 N N . SER A 1 213 ? -0.719 -8.273 -11.679 1.00 94.44 213 SER A N 1
ATOM 1739 C CA . SER A 1 213 ? -1.239 -9.258 -12.625 1.00 94.44 213 SER A CA 1
ATOM 1740 C C . SER A 1 213 ? -0.172 -10.244 -13.103 1.00 94.44 213 SER A C 1
ATOM 1742 O O . SER A 1 213 ? -0.516 -11.311 -13.614 1.00 94.44 213 SER A O 1
ATOM 1744 N N . HIS A 1 214 ? 1.109 -9.909 -12.925 1.00 96.31 214 HIS A N 1
ATOM 1745 C CA . HIS A 1 214 ? 2.208 -10.777 -13.306 1.00 96.31 214 HIS A CA 1
ATOM 1746 C C . HIS A 1 214 ? 2.393 -11.916 -12.286 1.00 96.31 214 HIS A C 1
ATOM 1748 O O . HIS A 1 214 ? 2.510 -11.643 -11.091 1.00 96.31 214 HIS A O 1
ATOM 1754 N N . PRO A 1 215 ? 2.459 -13.188 -12.726 1.00 94.56 215 PRO A N 1
ATOM 1755 C CA . PRO A 1 215 ? 2.475 -14.348 -11.826 1.00 94.56 215 PRO A CA 1
ATOM 1756 C C . PRO A 1 215 ? 3.728 -14.442 -10.951 1.00 94.56 215 PRO A C 1
ATOM 1758 O O . PRO A 1 215 ? 3.655 -14.981 -9.852 1.00 94.56 215 PRO A O 1
ATOM 1761 N N . ASP A 1 216 ? 4.851 -13.906 -11.428 1.00 95.50 216 ASP A N 1
ATOM 1762 C CA . ASP A 1 216 ? 6.128 -13.952 -10.708 1.00 95.50 216 ASP A CA 1
ATOM 1763 C C . ASP A 1 216 ? 6.304 -12.797 -9.705 1.00 95.50 216 ASP A C 1
ATOM 1765 O O . ASP A 1 216 ? 7.369 -12.654 -9.124 1.00 95.50 216 ASP A O 1
ATOM 1769 N N . VAL A 1 217 ? 5.299 -11.941 -9.491 1.00 94.38 217 VAL A N 1
ATOM 1770 C CA . VAL A 1 217 ? 5.366 -10.919 -8.432 1.00 94.38 217 VAL A CA 1
ATOM 1771 C C . VAL A 1 217 ? 5.093 -11.567 -7.076 1.00 94.38 217 VAL A C 1
ATOM 1773 O O . VAL A 1 217 ? 4.015 -12.109 -6.840 1.00 94.38 217 VAL A O 1
ATOM 1776 N N . ASP A 1 218 ? 6.038 -11.450 -6.148 1.00 91.38 218 ASP A N 1
ATOM 1777 C CA . ASP A 1 218 ? 6.069 -12.191 -4.882 1.00 91.38 218 ASP A CA 1
ATOM 1778 C C . ASP A 1 218 ? 5.694 -11.347 -3.661 1.00 91.38 218 ASP A C 1
ATOM 1780 O O . ASP A 1 218 ? 6.105 -11.612 -2.533 1.00 91.38 218 ASP A O 1
ATOM 1784 N N . TYR A 1 219 ? 4.866 -10.320 -3.841 1.00 86.44 219 TYR A N 1
ATOM 1785 C CA . TYR A 1 219 ? 4.503 -9.412 -2.750 1.00 86.44 219 TYR A CA 1
ATOM 1786 C C . TYR A 1 219 ? 3.810 -10.067 -1.545 1.00 86.44 219 TYR A C 1
ATOM 1788 O O . TYR A 1 219 ? 3.723 -9.439 -0.487 1.00 86.44 219 TYR A O 1
ATOM 1796 N N . SER A 1 220 ? 3.354 -11.317 -1.665 1.00 88.31 220 SER A N 1
ATOM 1797 C CA . SER A 1 220 ? 2.950 -12.133 -0.516 1.00 88.31 220 SER A CA 1
ATOM 1798 C C . SER A 1 220 ? 4.107 -12.409 0.443 1.00 88.31 220 SER A C 1
ATOM 1800 O O . SER A 1 220 ? 3.917 -12.307 1.653 1.00 88.31 220 SER A O 1
ATOM 1802 N N . GLU A 1 221 ? 5.302 -12.695 -0.076 1.00 90.38 221 GLU A N 1
ATOM 1803 C CA . GLU A 1 221 ? 6.507 -12.912 0.729 1.00 90.38 221 GLU A CA 1
ATOM 1804 C C . GLU A 1 221 ? 6.939 -11.608 1.402 1.00 90.38 221 GLU A C 1
ATOM 1806 O O . GLU A 1 221 ? 7.316 -11.594 2.569 1.00 90.38 221 GLU A O 1
ATOM 1811 N N . TRP A 1 222 ? 6.749 -10.470 0.734 1.00 90.75 222 TRP A N 1
ATOM 1812 C CA . TRP A 1 222 ? 7.009 -9.142 1.297 1.00 90.75 222 TRP A CA 1
ATOM 1813 C C . TRP A 1 222 ? 5.961 -8.648 2.303 1.00 90.75 222 TRP A C 1
ATOM 1815 O O . TRP A 1 222 ? 6.083 -7.534 2.823 1.00 90.75 222 TRP A O 1
ATOM 1825 N N . TRP A 1 223 ? 4.906 -9.421 2.577 1.00 89.44 223 TRP A N 1
ATOM 1826 C CA . TRP A 1 223 ? 3.770 -8.930 3.355 1.00 89.44 223 TRP A CA 1
ATOM 1827 C C . TRP A 1 223 ? 4.166 -8.505 4.769 1.00 89.44 223 TRP A C 1
ATOM 1829 O O . TRP A 1 223 ? 3.823 -7.402 5.185 1.00 89.44 223 TRP A O 1
ATOM 1839 N N . ASN A 1 224 ? 4.905 -9.357 5.481 1.00 87.38 224 ASN A N 1
ATOM 1840 C CA . ASN A 1 224 ? 5.236 -9.186 6.893 1.00 87.38 224 ASN A CA 1
ATOM 1841 C C . ASN A 1 224 ? 6.731 -9.439 7.128 1.00 87.38 224 ASN A C 1
ATOM 1843 O O . ASN A 1 224 ? 7.115 -10.440 7.730 1.00 87.38 224 ASN A O 1
ATOM 1847 N N . GLN A 1 225 ? 7.567 -8.546 6.595 1.00 87.69 225 GLN A N 1
ATOM 1848 C CA . GLN A 1 225 ? 9.024 -8.662 6.653 1.00 87.69 225 GLN A CA 1
ATOM 1849 C C . GLN A 1 225 ? 9.661 -7.695 7.657 1.00 87.69 225 GLN A C 1
ATOM 1851 O O . GLN A 1 225 ? 9.118 -6.631 7.980 1.00 87.69 225 GLN A O 1
ATOM 1856 N N . ALA A 1 226 ? 10.840 -8.086 8.140 1.00 83.31 226 ALA A N 1
ATOM 1857 C CA . ALA A 1 226 ? 11.708 -7.311 9.022 1.00 83.31 226 ALA A CA 1
ATOM 1858 C C . ALA A 1 226 ? 13.121 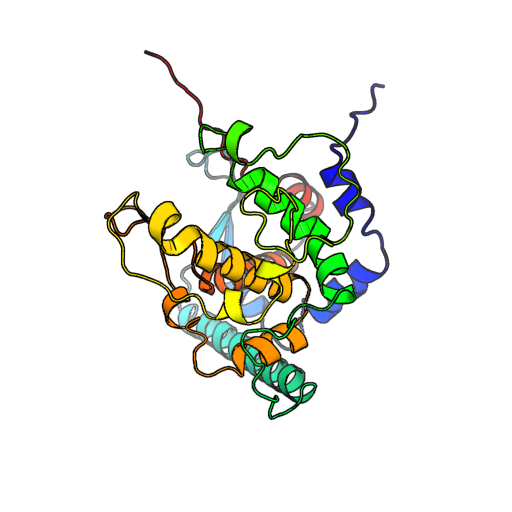-7.254 8.422 1.00 83.31 226 ALA A C 1
ATOM 1860 O O . ALA A 1 226 ? 13.563 -8.214 7.801 1.00 83.31 226 ALA A O 1
ATOM 1861 N N . GLU A 1 227 ? 13.871 -6.174 8.660 1.00 79.06 227 GLU A N 1
ATOM 1862 C CA . GLU A 1 227 ? 15.283 -6.097 8.224 1.00 79.06 227 GLU A CA 1
ATOM 1863 C C . GLU A 1 227 ? 16.181 -7.151 8.910 1.00 79.06 227 GLU A C 1
ATOM 1865 O O . GLU A 1 227 ? 17.282 -7.457 8.453 1.00 79.06 227 GLU A O 1
ATOM 1870 N N . CYS A 1 228 ? 15.743 -7.680 10.053 1.00 80.75 228 CYS A N 1
ATOM 1871 C CA . CYS A 1 228 ? 16.402 -8.747 10.801 1.00 80.75 228 CYS A CA 1
ATOM 1872 C C . CYS A 1 228 ? 15.366 -9.437 11.697 1.00 80.75 228 CYS A C 1
ATOM 1874 O O . CYS A 1 228 ? 14.450 -8.791 12.198 1.00 80.75 228 CYS A O 1
ATOM 1876 N N . HIS A 1 229 ? 15.530 -10.737 11.942 1.00 70.94 229 HIS A N 1
ATOM 1877 C CA . HIS A 1 229 ? 14.624 -11.540 12.776 1.00 70.94 229 HIS A CA 1
ATOM 1878 C C . HIS A 1 229 ? 15.141 -11.761 14.206 1.00 70.94 229 HIS A C 1
ATOM 1880 O O . HIS A 1 229 ? 14.679 -12.659 14.912 1.00 70.94 229 HIS A O 1
ATOM 1886 N N . CYS A 1 230 ? 16.118 -10.971 14.668 1.00 76.75 230 CYS A N 1
ATOM 1887 C CA . CYS A 1 230 ? 16.546 -11.061 16.062 1.00 76.75 230 CYS A CA 1
ATOM 1888 C C . CYS A 1 230 ? 15.421 -10.582 16.999 1.00 76.75 230 CYS A C 1
ATOM 1890 O O . CYS A 1 230 ? 14.615 -9.736 16.620 1.00 76.75 230 CYS A O 1
ATOM 1892 N N . ASN A 1 231 ? 15.376 -11.127 18.224 1.00 53.38 231 ASN A N 1
ATOM 1893 C CA . ASN A 1 231 ? 14.274 -11.073 19.211 1.00 53.38 231 ASN A CA 1
ATOM 1894 C C . ASN A 1 231 ? 13.712 -9.679 19.611 1.00 53.38 231 ASN A C 1
ATOM 1896 O O . ASN A 1 231 ? 12.907 -9.597 20.537 1.00 53.38 231 ASN A O 1
ATOM 1900 N N . ALA A 1 232 ? 14.121 -8.587 18.965 1.00 56.03 232 ALA A N 1
ATOM 1901 C CA . ALA A 1 232 ? 13.631 -7.228 19.194 1.00 56.03 232 ALA A CA 1
ATOM 1902 C C . ALA A 1 232 ? 13.293 -6.445 17.907 1.00 56.03 232 ALA A C 1
ATOM 1904 O O . ALA A 1 232 ? 12.889 -5.286 17.999 1.00 56.03 232 ALA A O 1
ATOM 1905 N N . CYS A 1 233 ? 13.464 -7.032 16.721 1.00 56.31 233 CYS A N 1
ATOM 1906 C CA . CYS A 1 233 ? 13.120 -6.388 15.459 1.00 56.31 233 CYS A CA 1
ATOM 1907 C C . CYS A 1 233 ? 11.654 -6.690 15.124 1.00 56.31 233 CYS A C 1
ATOM 1909 O O . CYS A 1 233 ? 11.304 -7.802 14.737 1.00 56.31 233 CYS A O 1
ATOM 1911 N N . GLU A 1 234 ? 10.780 -5.705 15.334 1.00 61.16 234 GLU A N 1
ATOM 1912 C CA . GLU A 1 234 ? 9.396 -5.766 14.857 1.00 61.16 234 GLU A CA 1
ATOM 1913 C C . GLU A 1 234 ? 9.390 -5.797 13.320 1.00 61.16 234 GLU A C 1
ATOM 1915 O O . GLU A 1 234 ? 10.217 -5.135 12.692 1.00 61.16 234 GLU A O 1
ATOM 1920 N N . PHE A 1 235 ? 8.460 -6.546 12.716 1.00 70.06 235 PHE A N 1
ATOM 1921 C CA . PHE A 1 235 ? 8.194 -6.484 11.278 1.00 70.06 235 PHE A CA 1
ATOM 1922 C C . PHE A 1 235 ? 7.867 -5.039 10.900 1.00 70.06 235 PHE A C 1
ATOM 1924 O O . PHE A 1 235 ? 6.819 -4.513 11.273 1.00 70.06 235 PHE A O 1
ATOM 1931 N N . ASN A 1 236 ? 8.818 -4.368 10.256 1.00 77.50 236 ASN A N 1
ATOM 1932 C CA . ASN A 1 236 ? 8.839 -2.915 10.100 1.00 77.50 236 ASN A CA 1
ATOM 1933 C C . ASN A 1 236 ? 9.001 -2.468 8.643 1.00 77.50 236 ASN A C 1
ATOM 1935 O O . ASN A 1 236 ? 8.927 -1.271 8.370 1.00 77.50 236 ASN A O 1
ATOM 1939 N N . ILE A 1 237 ? 9.192 -3.409 7.716 1.00 84.00 237 ILE A N 1
ATOM 1940 C CA . ILE A 1 237 ? 9.444 -3.119 6.300 1.00 84.00 237 ILE A CA 1
ATOM 1941 C C . ILE A 1 237 ? 8.437 -3.772 5.352 1.00 84.00 237 ILE A C 1
ATOM 1943 O O . ILE A 1 237 ? 8.453 -3.462 4.163 1.00 84.00 237 ILE A O 1
ATOM 1947 N N . GLY A 1 238 ? 7.536 -4.621 5.845 1.00 87.81 238 GLY A N 1
ATOM 1948 C CA . GLY A 1 238 ? 6.514 -5.264 5.019 1.00 87.81 238 GLY A CA 1
ATOM 1949 C C . GLY A 1 238 ? 5.478 -4.304 4.416 1.00 87.81 238 GLY A C 1
ATOM 1950 O O . GLY A 1 238 ? 5.400 -3.117 4.761 1.00 87.81 238 GLY A O 1
ATOM 1951 N N . LEU A 1 239 ? 4.657 -4.818 3.493 1.00 87.75 239 LEU A N 1
ATOM 1952 C CA . LEU A 1 239 ? 3.485 -4.096 2.965 1.00 87.75 239 LEU A CA 1
ATOM 1953 C C . LEU A 1 239 ? 2.401 -3.885 4.026 1.00 87.75 239 LEU A C 1
ATOM 1955 O O . LEU A 1 239 ? 1.681 -2.883 3.976 1.00 87.75 239 LEU A O 1
ATOM 1959 N N . ASP A 1 240 ? 2.311 -4.790 5.002 1.00 86.62 240 ASP A N 1
ATOM 1960 C CA . ASP A 1 240 ? 1.380 -4.722 6.128 1.00 86.62 240 ASP A CA 1
ATOM 1961 C C . ASP A 1 240 ? 1.474 -3.390 6.898 1.00 86.62 240 ASP A C 1
ATOM 1963 O O . ASP A 1 240 ? 0.470 -2.886 7.409 1.00 86.62 240 ASP A O 1
ATOM 1967 N N . GLN A 1 241 ? 2.655 -2.764 6.908 1.00 86.69 241 GLN A N 1
ATOM 1968 C CA . GLN A 1 241 ? 2.906 -1.486 7.569 1.00 86.69 241 GLN A CA 1
ATOM 1969 C C . GLN A 1 241 ? 1.989 -0.369 7.072 1.00 86.69 241 GLN A C 1
ATOM 1971 O O . GLN A 1 241 ? 1.495 0.412 7.889 1.00 86.69 241 GLN A O 1
ATOM 1976 N N . ILE A 1 242 ? 1.693 -0.305 5.767 1.00 86.25 242 ILE A N 1
ATOM 1977 C CA . ILE A 1 242 ? 0.770 0.714 5.248 1.00 86.25 242 ILE A CA 1
ATOM 1978 C C . ILE A 1 242 ? -0.611 0.519 5.849 1.00 86.25 242 ILE A C 1
ATOM 1980 O O . ILE A 1 242 ? -1.191 1.475 6.362 1.00 86.25 242 ILE A O 1
ATOM 1984 N N . TYR A 1 243 ? -1.134 -0.703 5.804 1.00 84.12 243 TYR A N 1
ATOM 1985 C CA . TYR A 1 243 ? -2.470 -1.006 6.305 1.00 84.12 243 TYR A CA 1
ATOM 1986 C C . TYR A 1 243 ? -2.556 -0.766 7.811 1.00 84.12 243 TYR A C 1
ATOM 1988 O O . TYR A 1 243 ? -3.484 -0.107 8.277 1.00 84.12 243 TYR A O 1
ATOM 1996 N N . ASN A 1 244 ? -1.549 -1.211 8.564 1.00 85.38 244 ASN A N 1
ATOM 1997 C CA . ASN A 1 244 ? -1.457 -1.005 10.004 1.00 85.38 244 ASN A CA 1
ATOM 1998 C C . ASN A 1 244 ? -1.444 0.488 10.359 1.00 85.38 244 ASN A C 1
ATOM 2000 O O . ASN A 1 244 ? -2.213 0.932 11.215 1.00 85.38 244 ASN A O 1
ATOM 2004 N N . MET A 1 245 ? -0.609 1.288 9.691 1.00 85.69 245 MET A N 1
ATOM 2005 C CA . MET A 1 245 ? -0.527 2.730 9.931 1.00 85.69 245 MET A CA 1
ATOM 2006 C C . MET A 1 245 ? -1.791 3.464 9.483 1.00 85.69 245 MET A C 1
ATOM 2008 O O . MET A 1 245 ? -2.290 4.320 10.221 1.00 85.69 245 MET A O 1
ATOM 2012 N N . ALA A 1 246 ? -2.332 3.127 8.313 1.00 86.00 246 ALA A N 1
ATOM 2013 C CA . ALA A 1 246 ? -3.545 3.728 7.776 1.00 86.00 246 ALA A CA 1
ATOM 2014 C C . ALA A 1 246 ? -4.750 3.430 8.672 1.00 86.00 246 ALA A C 1
ATOM 2016 O O . ALA A 1 246 ? -5.442 4.362 9.076 1.00 86.00 246 ALA A O 1
ATOM 2017 N N . LEU A 1 247 ? -4.958 2.170 9.065 1.00 86.94 247 LEU A N 1
ATOM 2018 C CA . LEU A 1 247 ? -6.076 1.757 9.912 1.00 86.94 247 LEU A CA 1
ATOM 2019 C C . LEU A 1 247 ? -5.975 2.363 11.314 1.00 86.94 247 LEU A C 1
ATOM 2021 O O . LEU A 1 247 ? -6.952 2.919 11.816 1.00 86.94 247 LEU A O 1
ATOM 2025 N N . ARG A 1 248 ? -4.784 2.337 11.932 1.00 86.38 248 ARG A N 1
ATOM 2026 C CA . ARG A 1 248 ? -4.553 2.992 13.232 1.00 86.38 248 ARG A CA 1
ATOM 2027 C C . ARG A 1 248 ? -4.852 4.483 13.155 1.00 86.38 248 ARG A C 1
ATOM 2029 O O . ARG A 1 248 ? -5.545 5.005 14.030 1.00 86.38 248 ARG A O 1
ATOM 2036 N N . SER A 1 249 ? -4.368 5.160 12.115 1.00 84.12 249 SER A N 1
ATOM 2037 C CA . SER A 1 249 ? -4.604 6.593 11.915 1.00 84.12 249 SER A CA 1
ATOM 2038 C C . SER A 1 249 ? -6.086 6.880 11.683 1.00 84.12 249 SER A C 1
ATOM 2040 O O . SER A 1 249 ? -6.647 7.756 12.335 1.00 84.12 249 SER A O 1
ATOM 2042 N N . TYR A 1 250 ? -6.736 6.103 10.816 1.00 84.75 250 TYR A N 1
ATOM 2043 C CA . TYR A 1 250 ? -8.155 6.210 10.495 1.00 84.75 250 TYR A CA 1
ATOM 2044 C C . TYR A 1 250 ? -9.024 6.063 11.745 1.00 84.75 250 TYR A C 1
ATOM 2046 O O . TYR A 1 250 ? -9.803 6.963 12.059 1.00 84.75 250 TYR A O 1
ATOM 2054 N N . ILE A 1 251 ? -8.853 4.975 12.500 1.00 87.62 251 ILE A N 1
ATOM 2055 C CA . ILE A 1 251 ? -9.628 4.714 13.717 1.00 87.62 251 ILE A CA 1
ATOM 2056 C C . ILE A 1 251 ? -9.365 5.801 14.760 1.00 87.62 251 ILE A C 1
ATOM 2058 O O . ILE A 1 251 ? -10.309 6.338 15.335 1.00 87.62 251 ILE A O 1
ATOM 2062 N N . THR A 1 252 ? -8.099 6.162 14.984 1.00 84.44 252 THR A N 1
ATOM 2063 C CA . THR A 1 252 ? -7.729 7.152 16.004 1.00 84.44 252 THR A CA 1
ATOM 2064 C C . THR A 1 252 ? -8.313 8.523 15.688 1.00 84.44 252 THR A C 1
ATOM 2066 O O . THR A 1 252 ? -8.950 9.132 16.545 1.00 84.44 252 THR A O 1
ATOM 2069 N N . LEU A 1 253 ? -8.125 9.019 14.463 1.00 83.38 253 LEU A N 1
ATOM 2070 C CA . LEU A 1 253 ? -8.605 10.342 14.071 1.00 83.38 253 LEU A CA 1
ATOM 2071 C C . LEU A 1 253 ? -10.133 10.414 14.113 1.00 83.38 253 LEU A C 1
ATOM 2073 O O . LEU A 1 253 ? -10.668 11.382 14.647 1.00 83.38 253 LEU A O 1
ATOM 2077 N N . ASN A 1 254 ? -10.834 9.384 13.630 1.00 85.25 254 ASN A N 1
ATOM 2078 C CA . ASN A 1 254 ? -12.295 9.351 13.684 1.00 85.25 254 ASN A CA 1
ATOM 2079 C C . ASN A 1 254 ? -12.819 9.220 15.120 1.00 85.25 254 ASN A C 1
ATOM 2081 O O . ASN A 1 254 ? -13.743 9.938 15.493 1.00 85.25 254 ASN A O 1
ATOM 2085 N N . ALA A 1 255 ? -12.204 8.392 15.970 1.00 85.00 255 ALA A N 1
ATOM 2086 C CA . ALA A 1 255 ? -12.576 8.312 17.383 1.00 85.00 255 ALA A CA 1
ATOM 2087 C C . ALA A 1 255 ? -12.424 9.673 18.082 1.00 85.00 255 ALA A C 1
ATOM 2089 O O . ALA A 1 255 ? -13.318 10.093 18.816 1.00 85.00 255 ALA A O 1
ATOM 2090 N N . LEU A 1 256 ? -11.334 10.402 17.809 1.00 81.12 256 LEU A N 1
ATOM 2091 C CA . LEU A 1 256 ? -11.088 11.733 18.373 1.00 81.12 256 LEU A CA 1
ATOM 2092 C C . LEU A 1 256 ? -12.161 12.764 17.990 1.00 81.12 256 LEU A C 1
ATOM 2094 O O . LEU A 1 256 ? -12.458 13.635 18.807 1.00 81.12 256 LEU A O 1
ATOM 2098 N N . LEU A 1 257 ? -12.783 12.649 16.811 1.00 81.38 257 LEU A N 1
ATOM 2099 C CA . LEU A 1 257 ? -13.882 13.533 16.393 1.00 81.38 257 LEU A CA 1
ATOM 2100 C C . LEU A 1 257 ? -15.150 13.363 17.243 1.00 81.38 257 LEU A C 1
ATOM 2102 O O . LEU A 1 257 ? -15.944 14.296 17.352 1.00 81.38 257 LEU A O 1
ATOM 2106 N N . HIS A 1 258 ? -15.327 12.200 17.870 1.00 79.69 258 HIS A N 1
ATOM 2107 C CA . HIS A 1 258 ? -16.493 11.879 18.692 1.00 79.69 258 HIS A CA 1
ATOM 2108 C C . HIS A 1 258 ? -16.312 12.159 20.183 1.00 79.69 258 HIS A C 1
ATOM 2110 O O . HIS A 1 258 ? -17.286 12.068 20.937 1.00 79.69 258 HIS A O 1
ATOM 2116 N N . PHE A 1 259 ? -15.108 12.520 20.633 1.00 73.44 259 PHE A N 1
ATOM 2117 C CA . PHE A 1 259 ? -14.945 13.001 21.998 1.00 73.44 259 PHE A CA 1
ATOM 2118 C C . PHE A 1 259 ? -15.544 14.409 22.111 1.00 73.44 259 PHE A C 1
ATOM 2120 O O . PHE A 1 259 ? -15.203 15.280 21.306 1.00 73.44 259 PHE A O 1
ATOM 2127 N N . PRO A 1 260 ? -16.438 14.657 23.091 1.00 59.84 260 PRO A N 1
ATOM 2128 C CA . PRO A 1 260 ? -17.008 15.978 23.297 1.00 59.84 260 PRO A CA 1
ATOM 2129 C C . PRO A 1 260 ? -15.863 16.970 23.460 1.00 59.84 260 PRO A C 1
ATOM 2131 O O . PRO A 1 260 ? -14.929 16.737 24.227 1.00 59.84 260 PRO A O 1
ATOM 2134 N N . SER A 1 261 ? -15.920 18.047 22.686 1.00 51.44 261 SER A N 1
ATOM 2135 C CA . SER A 1 261 ? -14.915 19.095 22.643 1.00 51.44 261 SER A CA 1
ATOM 2136 C C . SER A 1 261 ? -14.699 19.710 24.029 1.00 51.44 261 SER A C 1
ATOM 2138 O O . SER A 1 261 ? -15.252 20.758 24.348 1.00 51.44 261 SER A O 1
ATOM 2140 N N . CYS A 1 262 ? -13.804 19.138 24.831 1.00 40.78 262 CYS A N 1
ATOM 2141 C CA . CYS A 1 262 ? -12.858 19.989 25.535 1.00 40.78 262 CYS A CA 1
ATOM 2142 C C . CYS A 1 262 ? -12.155 20.790 24.430 1.00 40.78 262 CYS A C 1
ATOM 2144 O O . CYS A 1 262 ? -11.849 20.212 23.386 1.00 40.78 262 CYS A O 1
ATOM 2146 N N . GLY A 1 263 ? -11.971 22.105 24.586 1.00 44.78 263 GLY A N 1
ATOM 2147 C CA . GLY A 1 263 ? -11.437 23.049 23.578 1.00 44.78 263 GLY A CA 1
ATOM 2148 C C . GLY A 1 263 ? -10.003 22.776 23.081 1.00 44.78 263 GLY A C 1
ATOM 2149 O O . GLY A 1 263 ? -9.250 23.690 22.768 1.00 44.78 263 GLY A O 1
ATOM 2150 N N . THR A 1 264 ? -9.613 21.510 23.031 1.00 47.38 264 THR A N 1
ATOM 2151 C CA . THR A 1 264 ? -8.291 20.930 22.894 1.00 47.38 264 THR A CA 1
ATOM 2152 C C . THR A 1 264 ? -8.098 20.255 21.536 1.00 47.38 264 THR A C 1
ATOM 2154 O O . THR A 1 264 ? -6.958 19.969 21.215 1.00 47.38 264 THR A O 1
ATOM 2157 N N . MET A 1 265 ? -9.116 20.047 20.681 1.00 43.22 265 MET A N 1
ATOM 2158 C CA . MET A 1 265 ? -8.866 19.514 19.321 1.00 43.22 265 MET A CA 1
ATOM 2159 C C . MET A 1 265 ? -7.917 20.421 18.514 1.00 43.22 265 MET A C 1
ATOM 2161 O O . MET A 1 265 ? -7.006 19.930 17.851 1.00 43.22 265 MET A O 1
ATOM 2165 N N . HIS A 1 266 ? -8.036 21.747 18.664 1.00 41.41 266 HIS A N 1
ATOM 2166 C CA . HIS A 1 266 ? -7.088 22.704 18.075 1.00 41.41 266 HIS A CA 1
ATOM 2167 C C . HIS A 1 266 ? -5.682 22.616 18.707 1.00 41.41 266 HIS A C 1
ATOM 2169 O O . HIS A 1 266 ? -4.688 22.911 18.054 1.00 41.41 266 HIS A O 1
ATOM 2175 N N . TYR A 1 267 ? -5.592 22.171 19.964 1.00 40.16 267 TYR A N 1
ATOM 2176 C CA . TYR A 1 267 ? -4.352 22.048 20.736 1.00 40.16 267 TYR A CA 1
ATOM 2177 C C . TYR A 1 267 ? -3.652 20.688 20.537 1.00 40.16 267 TYR A C 1
ATOM 2179 O O . TYR A 1 267 ? -2.428 20.634 20.517 1.00 40.16 267 TYR A O 1
ATOM 2187 N N . LEU A 1 268 ? -4.401 19.596 20.340 1.00 42.34 268 LEU A N 1
ATOM 2188 C CA . LEU A 1 268 ? -3.889 18.237 20.120 1.00 42.34 268 LEU A CA 1
ATOM 2189 C C . LEU A 1 268 ? -3.366 18.057 18.693 1.00 42.34 268 LEU A C 1
ATOM 2191 O O . LEU A 1 268 ? -2.288 17.497 18.522 1.00 42.34 268 LEU A O 1
ATOM 2195 N N . ILE A 1 269 ? -4.046 18.615 17.684 1.00 45.56 269 ILE A N 1
ATOM 2196 C CA . ILE A 1 269 ? -3.548 18.617 16.296 1.00 45.56 269 ILE A CA 1
ATOM 2197 C C . ILE A 1 269 ? -2.259 19.455 16.177 1.00 45.56 269 ILE A C 1
ATOM 2199 O O . ILE A 1 269 ? -1.364 19.106 15.416 1.00 45.56 269 ILE A O 1
ATOM 2203 N N . GLN A 1 270 ? -2.111 20.523 16.973 1.00 38.75 270 GLN A N 1
ATOM 2204 C CA . GLN A 1 270 ? -0.892 21.347 17.009 1.00 38.75 270 GLN A CA 1
ATOM 2205 C C . GLN A 1 270 ? 0.262 20.741 17.827 1.00 38.75 270 GLN A C 1
ATOM 2207 O O . GLN A 1 270 ? 1.399 21.187 17.675 1.00 38.75 270 GLN A O 1
ATOM 2212 N N . LYS A 1 271 ? -0.005 19.764 18.705 1.00 35.88 271 LYS A N 1
ATOM 2213 C CA . LYS A 1 271 ? 0.991 19.189 19.627 1.00 35.88 271 LYS A CA 1
ATOM 2214 C C . LYS A 1 271 ? 1.251 17.697 19.458 1.00 35.88 271 LYS A C 1
ATOM 2216 O O . LYS A 1 271 ? 2.028 17.163 20.247 1.00 35.88 271 LYS A O 1
ATOM 2221 N N . MET A 1 272 ? 0.668 17.028 18.461 1.00 31.53 272 MET A N 1
ATOM 2222 C CA . MET A 1 272 ? 1.115 15.684 18.090 1.00 31.53 272 MET A CA 1
ATOM 2223 C C . MET A 1 272 ? 2.620 15.745 17.782 1.00 31.53 272 MET A C 1
ATOM 2225 O O . MET A 1 272 ? 3.017 16.415 16.826 1.00 31.53 272 MET A O 1
ATOM 2229 N N . PRO A 1 273 ? 3.480 15.113 18.601 1.00 32.06 273 PRO A N 1
ATOM 2230 C CA . PRO A 1 273 ? 4.891 15.062 18.298 1.00 32.06 273 PRO A CA 1
ATOM 2231 C C . PRO A 1 273 ? 5.035 14.114 17.115 1.00 32.06 273 PRO A C 1
ATOM 2233 O O . PRO A 1 273 ? 4.861 12.906 17.259 1.00 32.06 273 PRO A O 1
ATOM 2236 N N . MET A 1 274 ? 5.339 14.672 15.945 1.00 30.97 274 MET A N 1
ATOM 2237 C CA . MET A 1 274 ? 5.962 13.904 14.877 1.00 30.97 274 MET A CA 1
ATOM 2238 C C . MET A 1 274 ? 7.258 13.366 15.476 1.00 30.97 274 MET A C 1
ATOM 2240 O O . MET A 1 274 ? 8.148 14.139 15.830 1.00 30.97 274 MET A O 1
ATOM 2244 N N . THR A 1 275 ? 7.315 12.062 15.723 1.00 29.67 275 THR A N 1
ATOM 2245 C CA . THR A 1 275 ? 8.499 11.381 16.235 1.00 29.67 275 THR A CA 1
ATOM 2246 C C . THR A 1 275 ? 9.611 11.484 15.201 1.00 29.67 275 THR A C 1
ATOM 2248 O O . THR A 1 275 ? 9.811 10.589 14.393 1.00 29.67 275 THR A O 1
ATOM 2251 N N . THR A 1 276 ? 10.359 12.582 15.229 1.00 31.08 276 THR A N 1
ATOM 2252 C CA . THR A 1 276 ? 11.751 12.580 14.797 1.00 31.08 276 THR A CA 1
ATOM 2253 C C . THR A 1 276 ? 12.522 11.893 15.914 1.00 31.08 276 THR A C 1
ATOM 2255 O O . THR A 1 276 ? 12.641 12.444 17.013 1.00 31.08 276 THR A O 1
ATOM 2258 N N . GLY A 1 277 ? 12.960 10.657 15.679 1.00 27.11 277 GLY A N 1
ATOM 2259 C CA . GLY A 1 277 ? 13.831 9.938 16.600 1.00 27.11 277 GLY A CA 1
ATOM 2260 C C . GLY A 1 277 ? 15.093 10.756 16.859 1.00 27.11 277 GLY A C 1
ATOM 2261 O O . GLY A 1 277 ? 15.966 10.844 16.005 1.00 27.11 277 GLY A O 1
ATOM 2262 N N . ASN A 1 278 ? 15.176 11.379 18.033 1.00 26.53 278 ASN A N 1
ATOM 2263 C CA . ASN A 1 278 ? 16.415 11.949 18.539 1.00 26.53 278 ASN A CA 1
ATOM 2264 C C . ASN A 1 278 ? 17.113 10.862 19.355 1.00 26.53 278 ASN A C 1
ATOM 2266 O O . ASN A 1 278 ? 16.761 10.619 20.509 1.00 26.53 278 ASN A O 1
ATOM 2270 N N . LEU A 1 279 ? 18.113 10.224 18.749 1.00 28.88 279 LEU A N 1
ATOM 2271 C CA . LEU A 1 279 ? 19.156 9.506 19.472 1.00 28.88 279 LEU A CA 1
ATOM 2272 C C . LEU A 1 279 ? 19.991 10.544 20.228 1.00 28.88 279 LEU A C 1
ATOM 2274 O O . LEU A 1 279 ? 20.875 11.196 19.674 1.00 28.88 279 LEU A O 1
ATOM 2278 N N . SER A 1 280 ? 19.687 10.739 21.508 1.00 28.89 280 SER A N 1
ATOM 2279 C CA . SER A 1 280 ? 20.564 11.479 22.405 1.00 28.89 280 SER A CA 1
ATOM 2280 C C . SER A 1 280 ? 21.768 10.606 22.750 1.00 28.89 280 SER A C 1
ATOM 2282 O O . SER A 1 280 ? 21.662 9.676 23.549 1.00 28.89 280 SER A O 1
ATOM 2284 N N . HIS A 1 281 ? 22.923 10.935 22.177 1.00 30.58 281 HIS A N 1
ATOM 2285 C CA . HIS A 1 281 ? 24.217 10.527 22.707 1.00 30.58 281 HIS A CA 1
ATOM 2286 C C . HIS A 1 281 ? 24.386 11.072 24.131 1.00 30.58 281 HIS A C 1
ATOM 2288 O O . HIS A 1 281 ? 24.628 12.263 24.325 1.00 30.58 281 HIS A O 1
ATOM 2294 N N . THR A 1 282 ? 24.331 10.203 25.136 1.00 27.97 282 THR A N 1
ATOM 2295 C CA . THR A 1 282 ? 24.976 10.463 26.426 1.00 27.97 282 THR A CA 1
ATOM 2296 C C . THR A 1 282 ? 26.336 9.789 26.433 1.00 27.97 282 THR A C 1
ATOM 2298 O O . THR A 1 282 ? 26.438 8.571 26.545 1.00 27.97 282 THR A O 1
ATOM 2301 N N . LYS A 1 283 ? 27.381 10.612 26.308 1.00 30.58 283 LYS A N 1
ATOM 2302 C CA . LYS A 1 283 ? 28.757 10.248 26.647 1.00 30.58 283 LYS A CA 1
ATOM 2303 C C . LYS A 1 283 ? 28.848 9.946 28.146 1.00 30.58 283 LYS A C 1
ATOM 2305 O O . LYS A 1 283 ? 28.489 10.802 28.957 1.00 30.58 283 LYS A O 1
ATOM 2310 N N . ARG A 1 284 ? 29.413 8.794 28.489 1.00 31.64 284 ARG A N 1
ATOM 2311 C CA . ARG A 1 284 ? 30.458 8.670 29.509 1.00 31.64 284 ARG A CA 1
ATOM 2312 C C . ARG A 1 284 ? 31.519 7.731 28.975 1.00 31.64 284 ARG A C 1
ATOM 2314 O O . ARG A 1 284 ? 31.115 6.728 28.354 1.00 31.64 284 ARG A O 1
#

Secondary structure (DSSP, 8-state):
-------HHHHHHHHS-SSHHHHHHHHT--TTTS-HHHHHHTEEEE---TTTTT--EEEE---TTHHHHHHHHHHHHHHHHHHHHHHHHHTS-S--PPPPTTSB-S-HHHHHHHHHHHHHHHHHHTTTSS-TTTS---SS----PPP---S--TT---SS-GGGGBHHHHTPPP----TT-HHHHHHHHHHHHHHHHHHHHHT-HHHHHHHTTSTT--TTTTTT--S--STT----SSTHHHHHHHHHHHHHHHHHHHS---TTHHHHHHH-------------

Foldseek 3Di:
DDDDDDDPVVVVVPVVDDDCVVVCCPVLQPVPQAVLVLVLVQWDWDQADVPPPRDIDIDGPPDPCNVVSVVSRVVSVVVVVVVVVVVVPVVADPAADQDDQQDQLCDPVNCLLLQVVLLVCVVVVCPPDPPCPQLVPDPDPPPSDAAPDPDPPVNPSHSQHSNLRGLNLQLDDDDDDAAPCCCVRCVSNLSNVVVLVSCVVSVVVNSNNNSVNHPSRPLVVQAQAFSHDPPPTGSDRGPVNSVVVVVCCSSVVNSVVPDPDPVCPVVCVVPPPPPPPDPDDDDD

pLDDT: mean 72.64, std 23.54, range [22.05, 97.44]

Organism: Bionectria ochroleuca (NCBI:txid29856)